Protein 1MKK (pdb70)

CATH classification: 2.10.90.10

Foldseek 3Di:
DDDPVNVVVVQFWWWDWDWAFPCVQVVVCPQKDKVPRTDTATDIDHDDDDPPKDKAAPDKDKDWDWMWIDHPPDDIDTDIDIDMHGHGIHIDD/DDDDPVNVVVVQAWWWDWDWAFVCVVVVVPPQKDKVVRTDTATDIDHDDDPPPKDKAAPDKDKDWDFIWIDGDPDDTDTDIDIDMHGHGIHIDD

Organism: Homo sapiens (NCBI:txid9606)

Structure (mmCIF, N/CA/C/O backbone):
data_1MKK
#
_entry.id   1MKK
#
_cell.length_a   28.220
_cell.length_b   75.470
_cell.length_c   55.120
_cell.angle_alpha   90.00
_cell.angle_beta   97.25
_cell.angle_gamma   90.00
#
_symmetry.space_group_name_H-M   'P 1 21 1'
#
loop_
_entity.id
_entity.type
_entity.pdbx_description
1 polymer 'Vascular Endothelial Growth Factor A'
2 water water
#
loop_
_atom_site.group_PDB
_atom_site.id
_atom_site.type_symbol
_atom_site.label_atom_id
_atom_site.label_alt_id
_atom_site.label_comp_id
_atom_site.label_asym_id
_atom_site.label_entity_id
_atom_site.label_seq_id
_atom_site.pdbx_PDB_ins_code
_atom_site.Cartn_x
_atom_site.Cartn_y
_atom_site.Cartn_z
_atom_site.occupancy
_atom_site.B_iso_or_equiv
_atom_site.auth_seq_id
_atom_site.auth_comp_id
_atom_site.auth_asym_id
_atom_site.auth_atom_id
_atom_site.pdbx_PDB_model_num
ATOM 1 N N . VAL A 1 2 ? 21.574 16.622 5.286 1.00 25.61 14 VAL A N 1
ATOM 2 C CA . VAL A 1 2 ? 20.443 16.173 4.414 1.00 22.58 14 VAL A CA 1
ATOM 3 C C . VAL A 1 2 ? 20.707 14.765 3.858 1.00 21.85 14 VAL A C 1
ATOM 4 O O . VAL A 1 2 ? 21.808 14.503 3.366 1.00 24.28 14 VAL A O 1
ATOM 8 N N . VAL A 1 3 ? 19.752 13.846 4.042 1.00 20.83 15 VAL A N 1
ATOM 9 C CA . VAL A 1 3 ? 19.813 12.510 3.452 1.00 19.18 15 VAL A CA 1
ATOM 10 C C . VAL A 1 3 ? 19.605 12.588 1.928 1.00 16.61 15 VAL A C 1
ATOM 11 O O . VAL A 1 3 ? 18.640 13.171 1.465 1.00 16.12 15 VAL A O 1
ATOM 15 N N . LYS A 1 4 ? 20.533 12.014 1.158 1.00 16.84 16 LYS A N 1
ATOM 16 C CA . LYS A 1 4 ? 20.456 12.067 -0.298 1.00 15.80 16 LYS A CA 1
ATOM 17 C C . LYS A 1 4 ? 19.312 11.239 -0.862 1.00 16.55 16 LYS A C 1
ATOM 18 O O . LYS A 1 4 ? 18.984 10.194 -0.337 1.00 16.95 16 LYS A O 1
ATOM 24 N N . PHE A 1 5 ? 18.755 11.691 -1.969 1.00 16.23 17 PHE A N 1
ATOM 25 C CA . PHE A 1 5 ? 17.589 11.038 -2.570 1.00 15.08 17 PHE A CA 1
ATOM 26 C C . PHE A 1 5 ? 17.764 9.549 -2.797 1.00 16.19 17 PHE A C 1
ATOM 27 O O . PHE A 1 5 ? 16.897 8.783 -2.440 1.00 16.89 17 PHE A O 1
ATOM 35 N N . MET A 1 6 ? 18.877 9.114 -3.377 1.00 18.98 18 MET A N 1
ATOM 36 C CA . MET A 1 6 ? 18.996 7.687 -3.625 1.00 19.42 18 MET A CA 1
ATOM 37 C C . MET A 1 6 ? 19.045 6.887 -2.324 1.00 18.69 18 MET A C 1
ATOM 38 O O . MET A 1 6 ? 18.585 5.746 -2.284 1.00 20.43 18 MET A O 1
ATOM 43 N N . ASP A 1 7 ? 19.622 7.473 -1.280 1.00 18.27 19 ASP A N 1
ATOM 44 C CA . ASP A 1 7 ? 19.694 6.855 0.038 1.00 18.04 19 ASP A CA 1
ATOM 45 C C . ASP A 1 7 ? 18.254 6.730 0.571 1.00 17.95 19 ASP A C 1
ATOM 46 O O . ASP A 1 7 ? 17.832 5.668 1.018 1.00 18.62 19 ASP A O 1
ATOM 51 N N . VAL A 1 8 ? 17.512 7.831 0.520 1.00 18.08 20 VAL A N 1
ATOM 52 C CA . VAL A 1 8 ? 16.122 7.867 0.946 1.00 18.27 20 VAL A CA 1
ATOM 53 C C . VAL A 1 8 ? 15.311 6.775 0.254 1.00 16.72 20 VAL A C 1
ATOM 54 O O . VAL A 1 8 ? 14.565 6.002 0.872 1.00 17.93 20 VAL A O 1
ATOM 58 N N . TYR A 1 9 ? 15.415 6.756 -1.061 1.00 17.72 21 TYR A N 1
ATOM 59 C CA . TYR A 1 9 ? 14.596 5.863 -1.846 1.00 18.10 21 TYR A CA 1
ATOM 60 C C . TYR A 1 9 ? 14.909 4.433 -1.482 1.00 17.72 21 TYR A C 1
ATOM 61 O O . TYR A 1 9 ? 14.001 3.623 -1.309 1.00 19.49 21 TYR A O 1
ATOM 70 N N . GLN A 1 10 ? 16.194 4.126 -1.339 1.00 18.84 22 GLN A N 1
ATOM 71 C CA . GLN A 1 10 ? 16.589 2.770 -0.990 1.00 19.37 22 GLN A CA 1
ATOM 72 C C . GLN A 1 10 ? 16.129 2.407 0.439 1.00 19.54 22 GLN A C 1
ATOM 73 O O . GLN A 1 10 ? 15.702 1.281 0.684 1.00 21.75 22 GLN A O 1
ATOM 84 N N . ARG A 1 11 ? 16.204 3.351 1.374 1.00 19.85 23 ARG A N 1
ATOM 85 C CA . ARG A 1 11 ? 15.795 3.095 2.757 1.00 19.26 23 ARG A CA 1
ATOM 86 C C . ARG A 1 11 ? 14.310 2.796 2.880 1.00 18.85 23 ARG A C 1
ATOM 87 O O . ARG A 1 11 ? 13.897 2.062 3.770 1.00 20.74 23 ARG A O 1
ATOM 95 N N . SER A 1 12 ? 13.504 3.366 1.999 1.00 18.73 24 SER A N 1
ATOM 96 C CA . SER A 1 12 ? 12.072 3.122 2.028 1.00 16.60 24 SER A CA 1
ATOM 97 C C . SER A 1 12 ? 11.634 1.816 1.346 1.00 17.30 24 SER A C 1
ATOM 98 O O . SER A 1 12 ? 10.496 1.397 1.512 1.00 18.50 24 SER A O 1
ATOM 101 N N . TYR A 1 13 ? 12.526 1.181 0.598 1.00 18.00 25 TYR A N 1
ATOM 102 C CA . TYR A 1 13 ? 12.214 -0.061 -0.071 1.00 16.54 25 TYR A CA 1
ATOM 103 C C . TYR A 1 13 ? 11.903 -1.159 0.951 1.00 16.39 25 TYR A C 1
ATOM 104 O O . TYR A 1 13 ? 12.558 -1.251 1.973 1.00 16.15 25 TYR A O 1
ATOM 113 N N . CYS A 1 14 ? 10.878 -1.947 0.657 1.00 17.08 26 CYS A N 1
ATOM 114 C CA . CYS A 1 14 ? 10.480 -3.116 1.441 1.00 16.56 26 CYS A CA 1
ATOM 115 C C . CYS A 1 14 ? 11.651 -3.743 2.190 1.00 14.91 26 CYS A C 1
ATOM 116 O O . CYS A 1 14 ? 12.562 -4.266 1.553 1.00 16.36 26 CYS A O 1
ATOM 121 N N . HIS A 1 15 ? 11.590 -3.782 3.514 1.00 14.07 27 HIS A N 1
ATOM 122 C CA . HIS A 1 15 ? 12.661 -4.367 4.307 1.00 14.13 27 HIS A CA 1
ATOM 123 C C . HIS A 1 15 ? 12.130 -4.708 5.690 1.00 13.67 27 HIS A C 1
ATOM 124 O O . HIS A 1 15 ? 11.074 -4.230 6.080 1.00 13.85 27 HIS A O 1
ATOM 131 N N . PRO A 1 16 ? 12.855 -5.522 6.452 1.00 14.26 28 PRO A N 1
ATOM 132 C CA . PRO A 1 16 ? 12.412 -5.822 7.817 1.00 13.73 28 PRO A CA 1
ATOM 133 C C . PRO A 1 16 ? 12.531 -4.622 8.741 1.00 14.62 28 PRO A C 1
ATOM 134 O O . PRO A 1 16 ? 13.593 -4.003 8.773 1.00 15.85 28 PRO A O 1
ATOM 138 N N . ILE A 1 17 ? 11.488 -4.360 9.514 1.00 14.04 29 ILE A N 1
ATOM 139 C CA . ILE A 1 17 ? 11.420 -3.224 10.413 1.00 14.57 29 ILE A CA 1
ATOM 140 C C . ILE A 1 17 ? 10.958 -3.739 11.773 1.00 15.28 29 ILE A C 1
ATOM 141 O O . ILE A 1 17 ? 10.074 -4.581 11.843 1.00 15.20 29 ILE A O 1
ATOM 146 N N . GLU A 1 18 ? 11.533 -3.193 12.841 1.00 14.55 30 GLU A N 1
ATOM 147 C CA . GLU A 1 18 ? 11.119 -3.511 14.191 1.00 15.55 30 GLU A CA 1
ATOM 148 C C . GLU A 1 18 ? 9.648 -3.137 14.304 1.00 15.69 30 GLU A C 1
ATOM 149 O O . GLU A 1 18 ? 9.271 -1.981 14.071 1.00 17.17 30 GLU A O 1
ATOM 155 N N . THR A 1 19 ? 8.838 -4.097 14.741 1.00 15.34 31 THR A N 1
ATOM 156 C CA . THR A 1 19 ? 7.408 -3.952 14.775 1.00 16.92 31 THR A CA 1
ATOM 157 C C . THR A 1 19 ? 6.883 -4.522 16.084 1.00 16.22 31 THR A C 1
ATOM 158 O O . THR A 1 19 ? 7.173 -5.663 16.425 1.00 17.65 31 THR A O 1
ATOM 162 N N . LEU A 1 20 ? 6.111 -3.728 16.817 1.00 16.05 32 LEU A N 1
ATOM 163 C CA . LEU A 1 20 ? 5.507 -4.253 18.037 1.00 16.45 32 LEU A CA 1
ATOM 164 C C . LEU A 1 20 ? 4.318 -5.111 17.660 1.00 17.61 32 LEU A C 1
ATOM 165 O O . LEU A 1 20 ? 3.400 -4.666 16.954 1.00 20.36 32 LEU A O 1
ATOM 170 N N . VAL A 1 21 ? 4.347 -6.351 18.132 1.00 17.09 33 VAL A N 1
ATOM 171 C CA . VAL A 1 21 ? 3.330 -7.327 17.817 1.00 18.48 33 VAL A CA 1
ATOM 172 C C . VAL A 1 21 ? 2.700 -7.809 19.126 1.00 17.82 33 VAL A C 1
ATOM 173 O O . VAL A 1 21 ? 3.410 -8.239 20.035 1.00 18.10 33 VAL A O 1
ATOM 177 N N . ASP A 1 22 ? 1.377 -7.702 19.228 1.00 19.08 34 ASP A N 1
ATOM 178 C CA . ASP A 1 22 ? 0.655 -8.195 20.399 1.00 18.85 34 ASP A CA 1
ATOM 179 C C . ASP A 1 22 ? 0.756 -9.716 20.470 1.00 18.49 34 ASP A C 1
ATOM 180 O O . ASP A 1 22 ? 0.530 -10.421 19.485 1.00 19.75 34 ASP A O 1
ATOM 185 N N . ILE A 1 23 ? 1.029 -10.232 21.656 1.00 16.13 35 ILE A N 1
ATOM 186 C CA . ILE A 1 23 ? 1.110 -11.668 21.812 1.00 15.93 35 ILE A CA 1
ATOM 187 C C . ILE A 1 23 ? -0.197 -12.321 21.414 1.00 17.29 35 ILE A C 1
ATOM 188 O O . ILE A 1 23 ? -0.201 -13.391 20.817 1.00 18.32 35 ILE A O 1
ATOM 193 N N . PHE A 1 24 ? -1.295 -11.638 21.690 1.00 19.46 36 PHE A N 1
ATOM 194 C CA . PHE A 1 24 ? -2.611 -12.130 21.299 1.00 23.03 36 PHE A CA 1
ATOM 195 C C . PHE A 1 24 ? -2.822 -12.208 19.799 1.00 24.21 36 PHE A C 1
ATOM 196 O O . PHE A 1 24 ? -3.677 -12.971 19.346 1.00 27.45 36 PHE A O 1
ATOM 204 N N . GLN A 1 25 ? -2.094 -11.409 19.028 1.00 25.04 37 GLN A N 1
ATOM 205 C CA . GLN A 1 25 ? -2.192 -11.472 17.560 1.00 28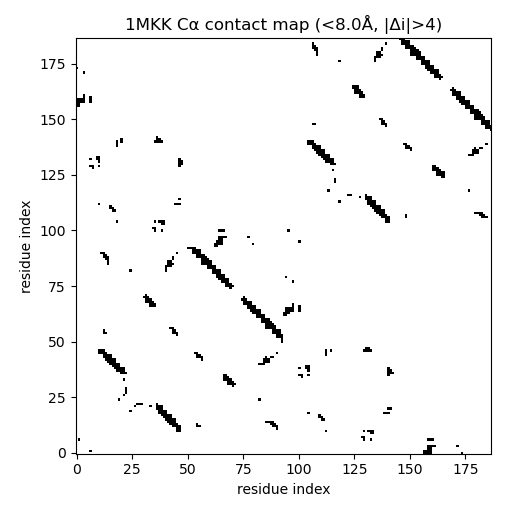.34 37 GLN A CA 1
ATOM 206 C C . GLN A 1 25 ? -1.463 -12.700 17.052 1.00 28.06 37 GLN A C 1
ATOM 207 O O . GLN A 1 25 ? -1.885 -13.351 16.106 1.00 28.44 37 GLN A O 1
ATOM 213 N N . GLU A 1 26 ? -0.343 -13.005 17.682 1.00 25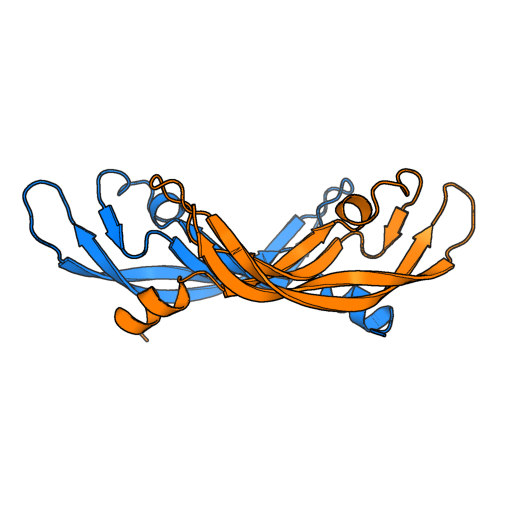.30 38 GLU A N 1
ATOM 214 C CA . GLU A 1 26 ? 0.457 -14.144 17.267 1.00 24.28 38 GLU A CA 1
ATOM 215 C C . GLU A 1 26 ? -0.099 -15.456 17.752 1.00 21.16 38 GLU A C 1
ATOM 216 O O . GLU A 1 26 ? 0.007 -16.461 17.059 1.00 24.18 38 GLU A O 1
ATOM 222 N N . TYR A 1 27 ? -0.681 -15.430 18.937 1.00 20.62 39 TYR A N 1
ATOM 223 C CA . TYR A 1 27 ? -1.269 -16.597 19.547 1.00 19.94 39 TYR A CA 1
ATOM 224 C C . TYR A 1 27 ? -2.697 -16.290 19.956 1.00 20.02 39 TYR A C 1
ATOM 225 O O . TYR A 1 27 ? -2.995 -16.183 21.140 1.00 20.62 39 TYR A O 1
ATOM 234 N N . PRO A 1 28 ? -3.599 -16.126 18.995 1.00 21.96 40 PRO A N 1
ATOM 235 C CA . PRO A 1 28 ? -4.979 -15.762 19.340 1.00 23.74 40 PRO A CA 1
ATOM 236 C C . PRO A 1 28 ? -5.706 -16.815 20.154 1.00 23.36 40 PRO A C 1
ATOM 237 O O . PRO A 1 28 ? -6.709 -16.507 20.798 1.00 26.08 40 PRO A O 1
ATOM 241 N N . ASP A 1 29 ? -5.215 -18.044 20.162 1.00 25.47 41 ASP A N 1
ATOM 242 C CA . ASP A 1 29 ? -5.849 -19.072 20.968 1.00 28.25 41 ASP A CA 1
ATOM 243 C C . ASP A 1 29 ? -5.536 -18.916 22.457 1.00 27.43 41 ASP A C 1
ATOM 244 O O . ASP A 1 29 ? -6.024 -19.689 23.281 1.00 30.15 41 ASP A O 1
ATOM 249 N N . GLU A 1 30 ? -4.746 -17.908 22.812 1.00 24.58 42 GLU A N 1
ATOM 250 C CA . GLU A 1 30 ? -4.432 -17.679 24.219 1.00 22.61 42 GLU A CA 1
ATOM 251 C C . GLU A 1 30 ? -4.922 -16.325 24.729 1.00 19.34 42 GLU A C 1
ATOM 252 O O . GLU A 1 30 ? -4.437 -15.827 25.745 1.00 18.36 42 GLU A O 1
ATOM 258 N N . ILE A 1 31 ? -5.919 -15.755 24.051 1.00 18.49 43 ILE A N 1
ATOM 259 C CA . ILE A 1 31 ? -6.479 -14.461 24.430 1.00 18.51 43 ILE A CA 1
ATOM 260 C C . ILE A 1 31 ? -7.133 -14.497 25.806 1.00 18.98 43 ILE A C 1
ATOM 261 O O . ILE A 1 31 ? -7.353 -13.454 26.414 1.00 21.80 43 ILE A O 1
ATOM 266 N N . GLU A 1 32 ? -7.427 -15.690 26.304 1.00 19.34 44 GLU A N 1
ATOM 267 C CA . GLU A 1 32 ? -8.005 -15.818 27.646 1.00 23.11 44 GLU A CA 1
ATOM 268 C C . GLU A 1 32 ? -6.991 -15.500 28.748 1.00 21.92 44 GLU A C 1
ATOM 269 O O . GLU A 1 32 ? -7.368 -15.282 29.896 1.00 25.45 44 GLU A O 1
ATOM 275 N N . TYR A 1 33 ? -5.706 -15.507 28.404 1.00 19.24 45 TYR A N 1
ATOM 276 C CA . TYR A 1 33 ? -4.653 -15.395 29.404 1.00 19.48 45 TYR A CA 1
ATOM 277 C C . TYR A 1 33 ? -4.047 -14.004 29.462 1.00 19.21 45 TYR A C 1
ATOM 278 O O . TYR A 1 33 ? -4.286 -13.186 28.586 1.00 20.59 45 TYR A O 1
ATOM 287 N N . ILE A 1 34 ? -3.279 -13.737 30.511 1.00 17.63 46 ILE A N 1
ATOM 288 C CA . ILE A 1 34 ? -2.598 -12.463 30.632 1.00 18.02 46 ILE A CA 1
ATOM 289 C C . ILE A 1 34 ? -1.106 -12.667 30.372 1.00 16.45 46 ILE A C 1
ATOM 290 O O . ILE A 1 34 ? -0.504 -13.556 30.955 1.00 18.33 46 ILE A O 1
ATOM 295 N N . PHE A 1 35 ? -0.538 -11.859 29.486 1.00 15.80 47 PHE A N 1
ATOM 296 C CA . PHE A 1 35 ? 0.888 -11.897 29.199 1.00 15.49 47 PHE A CA 1
ATOM 297 C C . PHE A 1 35 ? 1.583 -10.617 29.600 1.00 15.10 47 PHE A C 1
ATOM 298 O O . PHE A 1 35 ? 1.047 -9.525 29.421 1.00 17.30 47 PHE A O 1
ATOM 306 N N . LYS A 1 36 ? 2.806 -10.760 30.099 1.00 15.26 48 LYS A N 1
ATOM 307 C CA . LYS A 1 36 ? 3.666 -9.606 30.362 1.00 15.13 48 LYS A CA 1
ATOM 308 C C . LYS A 1 36 ? 5.037 -9.878 29.769 1.00 14.53 48 LYS A C 1
ATOM 309 O O . LYS A 1 36 ? 5.592 -10.946 29.995 1.00 15.06 48 LYS A O 1
ATOM 315 N N . PRO A 1 37 ? 5.539 -8.990 28.917 1.00 14.75 49 PRO A N 1
ATOM 316 C CA . PRO A 1 37 ? 4.806 -7.847 28.371 1.00 14.78 49 PRO A CA 1
ATOM 317 C C . PRO A 1 37 ? 3.710 -8.359 27.438 1.00 13.92 49 PRO A C 1
ATOM 318 O O . PRO A 1 37 ? 3.692 -9.534 27.094 1.00 14.84 49 PRO A O 1
ATOM 322 N N . SER A 1 38 ? 2.809 -7.489 27.023 1.00 14.48 50 SER A N 1
ATOM 323 C CA . SER A 1 38 ? 1.678 -7.904 26.207 1.00 15.16 50 SER A CA 1
ATOM 324 C C . SER A 1 38 ? 1.982 -7.858 24.705 1.00 14.63 50 SER A C 1
ATOM 325 O O . SER A 1 38 ? 1.237 -8.392 23.895 1.00 16.02 50 SER A O 1
ATOM 328 N N . CYS A 1 39 ? 3.110 -7.248 24.358 1.00 14.65 51 CYS A N 1
ATOM 329 C CA . CYS A 1 39 ? 3.582 -7.189 22.979 1.00 15.53 51 CYS A CA 1
ATOM 330 C C . CYS A 1 39 ? 5.086 -7.353 22.974 1.00 15.14 51 CYS A C 1
ATOM 331 O O . CYS A 1 39 ? 5.726 -7.122 24.006 1.00 15.08 51 CYS A O 1
ATOM 334 N N . VAL A 1 40 ? 5.637 -7.756 21.821 1.00 15.38 52 VAL A N 1
ATOM 335 C CA . VAL A 1 40 ? 7.068 -7.945 21.687 1.00 16.01 52 VAL A CA 1
ATOM 336 C C . VAL A 1 40 ? 7.529 -7.342 20.367 1.00 14.66 52 VAL A C 1
ATOM 337 O O . VAL A 1 40 ? 6.765 -7.301 19.411 1.00 16.01 52 VAL A O 1
ATOM 341 N N . PRO A 1 41 ? 8.750 -6.855 20.312 1.00 16.91 53 PRO A N 1
ATOM 342 C CA . PRO A 1 41 ? 9.292 -6.315 19.060 1.00 15.66 53 PRO A CA 1
ATOM 343 C C . PRO A 1 41 ? 9.823 -7.431 18.176 1.00 15.87 53 PRO A C 1
ATOM 344 O O . PRO A 1 41 ? 10.648 -8.235 18.608 1.00 17.97 53 PRO A O 1
ATOM 348 N N . LEU A 1 42 ? 9.342 -7.475 16.945 1.00 15.23 54 LEU A N 1
ATOM 349 C CA . LEU A 1 42 ? 9.744 -8.482 15.984 1.00 15.40 54 LEU A CA 1
ATOM 350 C C . LEU A 1 42 ? 10.089 -7.816 14.674 1.00 15.11 54 LEU A C 1
ATOM 351 O O . LEU A 1 42 ? 9.473 -6.817 14.285 1.00 16.62 54 LEU A O 1
ATOM 356 N N . MET A 1 43 ? 11.053 -8.378 13.964 1.00 15.56 55 MET A N 1
ATOM 357 C CA . MET A 1 43 ? 11.388 -7.843 12.661 1.00 15.42 55 MET A CA 1
ATOM 358 C C . MET A 1 43 ? 10.356 -8.337 11.644 1.00 14.42 55 MET A C 1
ATOM 359 O O . MET A 1 43 ? 10.173 -9.538 11.485 1.00 15.18 55 MET A O 1
ATOM 364 N N . ARG A 1 44 ? 9.685 -7.399 10.986 1.00 14.79 56 ARG A N 1
ATOM 365 C CA . ARG A 1 44 ? 8.629 -7.696 10.032 1.00 14.74 56 ARG A CA 1
ATOM 366 C C . ARG A 1 44 ? 8.722 -6.820 8.809 1.00 14.49 56 ARG A C 1
ATOM 367 O O . ARG A 1 44 ? 8.990 -5.629 8.901 1.00 14.77 56 ARG A O 1
ATOM 375 N N . CYS A 1 45 ? 8.485 -7.419 7.649 1.00 14.40 57 CYS A N 1
ATOM 376 C CA . CYS A 1 45 ? 8.595 -6.681 6.391 1.00 15.73 57 CYS A CA 1
ATOM 377 C C . CYS A 1 45 ? 7.620 -5.536 6.346 1.00 15.99 57 CYS A C 1
ATOM 378 O O . CYS A 1 45 ? 6.446 -5.706 6.663 1.00 19.09 57 CYS A O 1
ATOM 381 N N . GLY A 1 46 ? 8.111 -4.379 5.918 1.00 15.18 58 GLY A N 1
ATOM 382 C CA . GLY A 1 46 ? 7.275 -3.209 5.730 1.00 15.53 58 GLY A CA 1
ATOM 383 C C . GLY A 1 46 ? 7.710 -2.407 4.529 1.00 14.05 58 GLY A C 1
ATOM 384 O O . GLY A 1 46 ? 8.904 -2.269 4.284 1.00 14.15 58 GLY A O 1
ATOM 385 N N . GLY A 1 47 ? 6.722 -1.864 3.836 1.00 15.60 59 GLY A N 1
ATOM 386 C CA . GLY A 1 47 ? 6.948 -0.988 2.710 1.00 17.27 59 GLY A CA 1
ATOM 387 C C . GLY A 1 47 ? 5.869 0.067 2.672 1.00 16.12 59 GLY A C 1
ATOM 388 O O . GLY A 1 47 ? 4.897 0.023 3.410 1.00 16.68 59 GLY A O 1
ATOM 389 N N . CYS A 1 48 ? 6.027 1.017 1.765 1.00 16.39 60 CYS A N 1
ATOM 390 C CA . CYS A 1 48 ? 5.092 2.131 1.675 1.00 17.01 60 CYS A CA 1
ATOM 391 C C . CYS A 1 48 ? 3.717 1.696 1.153 1.00 18.69 60 CYS A C 1
ATOM 392 O O . CYS A 1 48 ? 3.622 0.910 0.217 1.00 20.22 60 CYS A O 1
ATOM 395 N N . ALA A 1 49 ? 2.654 2.213 1.762 1.00 19.92 61 ALA A N 1
ATOM 396 C CA . ALA A 1 49 ? 1.296 1.941 1.307 1.00 23.24 61 ALA A CA 1
ATOM 397 C C . ALA A 1 49 ? 1.158 2.549 -0.075 1.00 26.19 61 ALA A C 1
ATOM 398 O O . ALA A 1 49 ? 1.743 3.592 -0.360 1.00 27.56 61 ALA A O 1
ATOM 400 N N . ASN A 1 50 ? 0.397 1.899 -0.942 1.00 26.15 62 ASN A N 1
ATOM 401 C CA . ASN A 1 50 ? 0.296 2.332 -2.316 1.00 29.25 62 ASN A CA 1
ATOM 402 C C . ASN A 1 50 ? -0.988 1.829 -2.948 1.00 30.96 62 ASN A C 1
ATOM 403 O O . ASN A 1 50 ? -1.668 0.973 -2.388 1.00 32.51 62 ASN A O 1
ATOM 408 N N . ASP A 1 51 ? -1.309 2.355 -4.123 1.00 36.24 63 ASP A N 1
ATOM 409 C CA . ASP A 1 51 ? -2.486 1.912 -4.871 1.00 39.26 63 ASP A CA 1
ATOM 410 C C . ASP A 1 51 ? -2.088 1.224 -6.181 1.00 41.23 63 ASP A C 1
ATOM 411 O O . ASP A 1 51 ? -2.9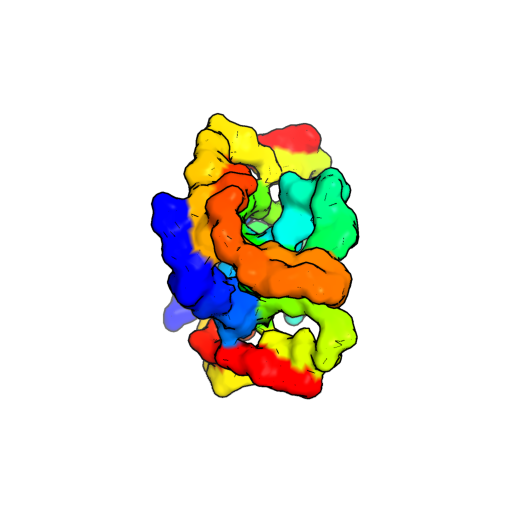16 1.083 -7.086 1.00 43.40 63 ASP A O 1
ATOM 416 N N . GLU A 1 52 ? -0.827 0.796 -6.274 1.00 43.23 64 GLU A N 1
ATOM 417 C CA . GLU A 1 52 ? -0.306 0.103 -7.459 1.00 43.52 64 GLU A CA 1
ATOM 418 C C . GLU A 1 52 ? -0.376 -1.421 -7.317 1.00 41.64 64 GLU A C 1
ATOM 419 O O . GLU A 1 52 ? 0.108 -2.153 -8.177 1.00 40.58 64 GLU A O 1
ATOM 425 N N . GLY A 1 53 ? -0.963 -1.895 -6.226 1.00 40.12 65 GLY A N 1
ATOM 426 C CA . GLY A 1 53 ? -1.057 -3.320 -5.967 1.00 39.17 65 GLY A CA 1
ATOM 427 C C . GLY A 1 53 ? 0.252 -3.962 -5.526 1.00 37.94 65 GLY A C 1
ATOM 428 O O . GLY A 1 53 ? 0.374 -5.190 -5.556 1.00 39.02 65 GLY A O 1
ATOM 429 N N . LEU A 1 54 ? 1.234 -3.158 -5.119 1.00 34.79 66 LEU A N 1
ATOM 430 C CA . LEU A 1 54 ? 2.511 -3.709 -4.664 1.00 32.87 66 LEU A CA 1
ATOM 431 C C . LEU A 1 54 ? 2.448 -4.120 -3.202 1.00 29.93 66 LEU A C 1
ATOM 432 O O . LEU A 1 54 ? 2.081 -3.326 -2.346 1.00 28.80 66 LEU A O 1
ATOM 437 N N . GLU A 1 55 ? 2.828 -5.359 -2.912 1.00 28.79 67 GLU A N 1
ATOM 438 C CA . GLU A 1 55 ? 2.905 -5.796 -1.522 1.00 28.25 67 GLU A CA 1
ATOM 439 C C . GLU A 1 55 ? 4.368 -5.974 -1.133 1.00 24.73 67 GLU A C 1
ATOM 440 O O . GLU A 1 55 ? 5.267 -5.907 -1.969 1.00 28.93 67 GLU A O 1
ATOM 446 N N . CYS A 1 56 ? 4.596 -6.112 0.158 1.00 20.88 68 CYS A N 1
ATOM 447 C CA . CYS A 1 56 ? 5.925 -6.299 0.713 1.00 19.95 68 CYS A CA 1
ATOM 448 C C . CYS A 1 56 ? 5.850 -7.602 1.444 1.00 19.86 68 CYS A C 1
ATOM 449 O O . CYS A 1 56 ? 5.076 -7.699 2.399 1.00 22.86 68 CYS A O 1
ATOM 454 N N . VAL A 1 57 ? 6.616 -8.600 1.003 1.00 17.60 69 VAL A N 1
ATOM 455 C CA . VAL A 1 57 ? 6.479 -9.939 1.562 1.00 18.82 69 VAL A CA 1
ATOM 456 C C . VAL A 1 57 ? 7.819 -10.530 1.936 1.00 15.71 69 VAL A C 1
ATOM 457 O O . VAL A 1 57 ? 8.861 -10.185 1.361 1.00 17.59 69 VAL A O 1
ATOM 461 N N . PRO A 1 58 ? 7.821 -11.424 2.915 1.00 15.61 70 PRO A N 1
ATOM 462 C CA . PRO A 1 58 ? 9.081 -12.033 3.341 1.00 15.65 70 PRO A CA 1
ATOM 463 C C . PRO A 1 58 ? 9.591 -13.078 2.358 1.00 16.10 70 PRO A C 1
ATOM 464 O O . PRO A 1 58 ? 8.794 -13.820 1.777 1.00 19.32 70 PRO A O 1
ATOM 468 N N . THR A 1 59 ? 10.912 -13.130 2.221 1.00 16.96 71 THR A N 1
ATOM 469 C CA . THR A 1 59 ? 11.569 -14.165 1.412 1.00 17.14 71 THR A CA 1
ATOM 470 C C . THR A 1 59 ? 12.536 -14.998 2.224 1.00 17.25 71 THR A C 1
ATOM 471 O O . THR A 1 59 ? 13.076 -15.968 1.732 1.00 19.62 71 THR A O 1
ATOM 475 N N . GLU A 1 60 ? 12.755 -14.597 3.468 1.00 15.97 72 GLU A N 1
ATOM 476 C CA . GLU A 1 60 ? 13.554 -15.391 4.392 1.00 15.43 72 GLU A CA 1
ATOM 477 C C . GLU A 1 60 ? 13.012 -15.118 5.787 1.00 14.86 72 GLU A C 1
ATOM 478 O O . GLU A 1 60 ? 12.714 -13.978 6.116 1.00 15.36 72 GLU A O 1
ATOM 484 N N . GLU A 1 61 ? 12.889 -16.167 6.588 1.00 14.46 73 GLU A N 1
ATOM 485 C CA . GLU A 1 61 ? 12.280 -16.094 7.905 1.00 14.63 73 GLU A CA 1
ATOM 486 C C . GLU A 1 61 ? 13.048 -16.961 8.888 1.00 14.35 73 GLU A C 1
ATOM 487 O O . GLU A 1 61 ? 13.799 -17.868 8.506 1.00 16.83 73 GLU A O 1
ATOM 493 N N . SER A 1 62 ? 12.826 -16.677 10.165 1.00 14.62 74 SER A N 1
ATOM 494 C CA . SER A 1 62 ? 13.452 -17.407 11.259 1.00 15.16 74 SER A CA 1
ATOM 495 C C . SER A 1 62 ? 12.561 -17.298 12.475 1.00 15.22 74 SER A C 1
ATOM 496 O O . SER A 1 62 ? 11.627 -16.523 12.482 1.00 16.01 74 SER A O 1
ATOM 499 N N . ASN A 1 63 ? 12.844 -18.090 13.486 1.00 16.99 75 ASN A N 1
ATOM 500 C CA . ASN A 1 63 ? 12.104 -17.983 14.716 1.00 16.90 75 ASN A CA 1
ATOM 501 C C . ASN A 1 63 ? 12.975 -17.353 15.803 1.00 15.86 75 ASN A C 1
ATOM 502 O O . ASN A 1 63 ? 14.182 -17.506 15.807 1.00 20.19 75 ASN A O 1
ATOM 507 N N . ILE A 1 64 ? 12.352 -16.595 16.690 1.00 15.50 76 ILE A N 1
ATOM 508 C CA . ILE A 1 64 ? 13.022 -16.097 17.893 1.00 15.44 76 ILE A CA 1
ATOM 509 C C . ILE A 1 64 ? 12.217 -16.565 19.094 1.00 14.93 76 ILE A C 1
ATOM 510 O O . ILE A 1 64 ? 11.000 -16.487 19.082 1.00 15.47 76 ILE A O 1
ATOM 515 N N . THR A 1 65 ? 12.902 -17.043 20.124 1.00 15.86 77 THR A N 1
ATOM 516 C CA . THR A 1 65 ? 12.226 -17.490 21.327 1.00 15.30 77 THR A CA 1
ATOM 517 C C . THR A 1 65 ? 12.475 -16.466 22.432 1.00 15.63 77 THR A C 1
ATOM 518 O O . THR A 1 65 ? 13.606 -15.968 22.596 1.00 16.36 77 THR A O 1
ATOM 522 N N . MET A 1 66 ? 11.409 -16.128 23.147 1.00 15.65 78 MET A N 1
ATOM 523 C CA . MET A 1 66 ? 11.485 -15.157 24.213 1.00 15.25 78 MET A CA 1
ATOM 524 C C . MET A 1 66 ? 10.832 -15.708 25.457 1.00 15.19 78 MET A C 1
ATOM 525 O O . MET A 1 66 ? 9.836 -16.393 25.363 1.00 16.64 78 MET A O 1
ATOM 530 N N . GLN A 1 67 ? 11.390 -15.379 26.618 1.00 15.41 79 GLN A N 1
ATOM 531 C CA . GLN A 1 67 ? 10.732 -15.705 27.879 1.00 14.59 79 GLN A CA 1
ATOM 532 C C . GLN A 1 67 ? 9.644 -14.669 28.142 1.00 14.45 79 GLN A C 1
ATOM 533 O O . GLN A 1 67 ? 9.925 -13.481 28.194 1.00 14.95 79 GLN A O 1
ATOM 539 N N . ILE A 1 68 ? 8.418 -15.151 28.298 1.00 14.18 80 ILE A N 1
ATOM 540 C CA . ILE A 1 68 ? 7.255 -14.320 28.496 1.00 13.76 80 ILE A CA 1
ATOM 541 C C . ILE A 1 68 ? 6.565 -14.779 29.775 1.00 13.67 80 ILE A C 1
ATOM 542 O O . ILE A 1 68 ? 6.481 -15.978 30.052 1.00 15.49 80 ILE A O 1
ATOM 547 N N . MET A 1 69 ? 6.057 -13.832 30.544 1.00 13.50 81 MET A N 1
ATOM 548 C CA . MET A 1 69 ? 5.269 -14.179 31.715 1.00 13.53 81 MET A CA 1
ATOM 549 C C . MET A 1 69 ? 3.824 -14.400 31.278 1.00 13.65 81 MET A C 1
ATOM 550 O O . MET A 1 69 ? 3.267 -13.601 30.519 1.00 15.00 81 MET A O 1
ATOM 555 N N . ARG A 1 70 ? 3.215 -15.490 31.746 1.00 14.02 82 ARG A N 1
ATOM 556 C CA . ARG A 1 70 ? 1.826 -15.804 31.447 1.00 15.15 82 ARG A CA 1
ATOM 557 C C . ARG A 1 70 ? 1.126 -16.152 32.735 1.00 15.91 82 ARG A C 1
ATOM 558 O O . ARG A 1 70 ? 1.678 -16.859 33.580 1.00 16.77 82 ARG A O 1
ATOM 566 N N . ILE A 1 71 ? -0.102 -15.667 32.882 1.00 16.37 83 ILE A N 1
ATOM 567 C CA . ILE A 1 71 ? -0.926 -16.051 34.008 1.00 16.97 83 ILE A CA 1
ATOM 568 C C . ILE A 1 71 ? -2.280 -16.482 33.479 1.00 18.39 83 ILE A C 1
ATOM 569 O O . ILE A 1 71 ? -2.919 -15.753 32.717 1.00 19.40 83 ILE A O 1
ATOM 574 N N . LYS A 1 72 ? -2.657 -17.710 33.839 1.00 20.24 84 LYS A N 1
ATOM 575 C CA . LYS A 1 72 ? -3.965 -18.274 33.528 1.00 21.62 84 LYS A CA 1
ATOM 576 C C . LYS A 1 72 ? -4.854 -18.114 34.748 1.00 23.00 84 LYS A C 1
ATOM 577 O O . LYS A 1 72 ? -4.363 -18.038 35.867 1.00 22.21 84 LYS A O 1
ATOM 583 N N . PRO A 1 73 ? -6.168 -18.080 34.553 1.00 23.41 85 PRO A N 1
ATOM 584 C CA . PRO A 1 73 ? -7.073 -18.008 35.698 1.00 25.06 85 PRO A CA 1
ATOM 585 C C . PRO A 1 73 ? -6.817 -19.150 36.689 1.00 24.66 85 PRO A C 1
ATOM 586 O O . PRO A 1 73 ? -6.538 -20.277 36.287 1.00 25.82 85 PRO A O 1
ATOM 590 N N . HIS A 1 74 ? -6.885 -18.829 37.974 1.00 26.32 86 HIS A N 1
ATOM 591 C CA . HIS A 1 74 ? -6.721 -19.804 39.052 1.00 27.08 86 HIS A CA 1
ATOM 592 C C . HIS A 1 74 ? -5.289 -20.317 39.208 1.00 28.55 86 HIS A C 1
ATOM 593 O O . HIS A 1 74 ? -5.050 -21.303 39.913 1.00 31.23 86 HIS A O 1
ATOM 600 N N . GLN A 1 75 ? -4.334 -19.653 38.565 1.00 25.92 87 GLN A N 1
ATOM 601 C CA . GLN A 1 75 ? -2.937 -20.062 38.667 1.00 26.15 87 GLN A CA 1
ATOM 602 C C . GLN A 1 75 ? -2.061 -18.882 39.016 1.00 24.71 87 GLN A C 1
ATOM 603 O O . GLN A 1 75 ? -2.481 -17.725 38.927 1.00 25.42 87 GLN A O 1
ATOM 609 N N . GLY A 1 76 ? -0.827 -19.171 39.410 1.00 24.85 88 GLY A N 1
ATOM 610 C CA . GLY A 1 76 ? 0.136 -18.123 39.646 1.00 23.93 88 GLY A CA 1
ATOM 611 C C . GLY A 1 76 ? 0.864 -17.790 38.348 1.00 22.24 88 GLY A C 1
ATOM 612 O O . GLY A 1 76 ? 0.603 -18.369 37.300 1.00 22.84 88 GLY A O 1
ATOM 613 N N . GLN A 1 77 ? 1.780 -16.842 38.432 1.00 22.34 89 GLN A N 1
ATOM 614 C CA . GLN A 1 77 ? 2.560 -16.410 37.286 1.00 20.46 89 GLN A CA 1
ATOM 615 C C . GLN A 1 77 ? 3.527 -17.503 36.867 1.00 18.05 89 GLN A C 1
ATOM 616 O O . GLN A 1 77 ? 4.235 -18.079 37.693 1.00 20.79 89 GLN A O 1
ATOM 622 N N . HIS A 1 78 ? 3.584 -17.769 35.573 1.00 16.48 90 HIS A N 1
ATOM 623 C CA . HIS A 1 78 ? 4.589 -18.659 35.018 1.00 15.29 90 HIS A CA 1
ATOM 624 C C . HIS A 1 78 ? 5.429 -17.831 34.060 1.00 14.44 90 HIS A C 1
ATOM 625 O O . HIS A 1 78 ? 4.970 -16.825 33.539 1.00 17.42 90 HIS A O 1
ATOM 632 N N . ILE A 1 79 ? 6.678 -18.230 33.880 1.00 14.55 91 ILE A N 1
ATOM 633 C CA . ILE A 1 79 ? 7.506 -17.646 32.856 1.00 14.65 91 ILE A CA 1
ATOM 634 C C . ILE A 1 79 ? 7.894 -18.776 31.930 1.00 14.74 91 ILE A C 1
ATOM 635 O O . ILE A 1 79 ? 8.354 -19.816 32.359 1.00 16.30 91 ILE A O 1
ATOM 640 N N . GLY A 1 80 ? 7.722 -18.577 30.638 1.00 16.03 92 GLY A N 1
ATOM 641 C CA . GLY A 1 80 ? 8.061 -19.638 29.727 1.00 17.99 92 GLY A CA 1
ATOM 642 C C . GLY A 1 80 ? 8.436 -19.144 28.351 1.00 16.48 92 GLY A C 1
ATOM 643 O O . GLY A 1 80 ? 8.195 -18.010 27.968 1.00 18.75 92 GLY A O 1
ATOM 644 N N . GLU A 1 81 ? 9.024 -20.040 27.587 1.00 16.31 93 GLU A N 1
ATOM 645 C CA . GLU A 1 81 ? 9.441 -19.727 26.239 1.00 16.78 93 GLU A CA 1
ATOM 646 C C . GLU A 1 81 ? 8.266 -19.656 25.285 1.00 16.49 93 GLU A C 1
ATOM 647 O O . GLU A 1 81 ? 7.397 -20.535 25.284 1.00 18.14 93 GLU A O 1
ATOM 653 N N . MET A 1 82 ? 8.263 -18.625 24.445 1.00 14.65 94 MET A N 1
ATOM 654 C CA . MET A 1 82 ? 7.295 -18.502 23.359 1.00 15.09 94 MET A CA 1
ATOM 655 C C . MET A 1 82 ? 8.068 -18.138 22.107 1.00 14.15 94 MET A C 1
ATOM 656 O O . MET A 1 82 ? 8.988 -17.321 22.148 1.00 14.96 94 MET A O 1
ATOM 663 N N . SER A 1 83 ? 7.724 -18.803 21.015 1.00 13.95 95 SER A N 1
ATOM 664 C CA . SER A 1 83 ? 8.410 -18.598 19.759 1.00 14.96 95 SER A CA 1
ATOM 665 C C . SER A 1 83 ? 7.634 -17.667 18.843 1.00 13.60 95 SER A C 1
ATOM 666 O O . SER A 1 83 ? 6.411 -17.713 18.786 1.00 15.82 95 SER A O 1
ATOM 671 N N . PHE A 1 84 ? 8.359 -16.811 18.142 1.00 14.03 96 PHE A N 1
ATOM 672 C CA . PHE A 1 84 ? 7.739 -15.842 17.264 1.00 15.23 96 PHE A CA 1
ATOM 673 C C . PHE A 1 84 ? 8.463 -15.857 15.938 1.00 14.90 96 PHE A C 1
ATOM 674 O O . PHE A 1 84 ? 9.675 -16.042 15.879 1.00 16.16 96 PHE A O 1
ATOM 682 N N . LEU A 1 85 ? 7.718 -15.605 14.886 1.00 15.77 97 LEU A N 1
ATOM 683 C CA . LEU A 1 85 ? 8.291 -15.536 13.561 1.00 15.84 97 LEU A CA 1
ATOM 684 C C . LEU A 1 85 ? 8.906 -14.170 13.266 1.00 15.62 97 LEU A C 1
ATOM 685 O O . LEU A 1 85 ? 8.302 -13.137 13.530 1.00 16.99 97 LEU A O 1
ATOM 690 N N . GLN A 1 86 ? 10.112 -14.175 12.707 1.00 13.92 98 GLN A N 1
ATOM 691 C CA . GLN A 1 86 ? 10.761 -12.956 12.249 1.00 15.77 98 GLN A CA 1
ATOM 692 C C . GLN A 1 86 ? 11.027 -13.030 10.759 1.00 13.92 98 GLN A C 1
ATOM 693 O O . GLN A 1 86 ? 11.196 -14.110 10.184 1.00 15.76 98 GLN A O 1
ATOM 699 N N . HIS A 1 87 ? 11.071 -11.858 10.142 1.00 14.61 99 HIS A N 1
ATOM 700 C CA . HIS A 1 87 ? 11.377 -11.737 8.731 1.00 13.90 99 HIS A CA 1
ATOM 701 C C . HIS A 1 87 ? 12.801 -11.218 8.596 1.00 14.45 99 HIS A C 1
ATOM 702 O O . HIS A 1 87 ? 13.136 -10.204 9.167 1.00 15.75 99 HIS A O 1
ATOM 709 N N . ASN A 1 88 ? 13.621 -11.929 7.828 1.00 15.26 100 ASN A N 1
ATOM 710 C CA . ASN A 1 88 ? 15.026 -11.588 7.644 1.00 15.92 100 ASN A CA 1
ATOM 711 C C . ASN A 1 88 ? 15.333 -10.923 6.314 1.00 15.75 100 ASN A C 1
ATOM 712 O O . ASN A 1 88 ? 16.306 -10.180 6.211 1.00 19.15 100 ASN A O 1
ATOM 717 N N . LYS A 1 89 ? 14.508 -11.195 5.312 1.00 15.98 101 LYS A N 1
ATOM 718 C CA . LYS A 1 89 ? 14.649 -10.597 3.977 1.00 16.95 101 LYS A CA 1
ATOM 719 C C . LYS A 1 89 ? 13.260 -10.434 3.403 1.00 16.43 101 LYS A C 1
ATOM 720 O O . LYS A 1 89 ? 12.362 -11.219 3.729 1.00 16.43 101 LYS A O 1
ATOM 726 N N . CYS A 1 90 ? 13.083 -9.401 2.578 1.00 16.51 102 CYS A N 1
ATOM 727 C CA . CYS A 1 90 ? 11.789 -9.056 2.034 1.00 17.93 102 CYS A CA 1
ATOM 728 C C . CYS A 1 90 ? 11.944 -8.669 0.580 1.00 17.37 102 CYS A C 1
ATOM 729 O O . CYS A 1 90 ? 13.021 -8.271 0.151 1.00 21.21 102 CYS A O 1
ATOM 732 N N . GLU A 1 91 ? 10.847 -8.740 -0.160 1.00 17.31 103 GLU A N 1
ATOM 733 C CA . GLU A 1 91 ? 10.839 -8.192 -1.504 1.00 19.26 103 GLU A CA 1
ATOM 734 C C . GLU A 1 91 ? 9.466 -7.613 -1.847 1.00 18.45 103 GLU A C 1
ATOM 735 O O . GLU A 1 91 ? 8.431 -8.063 -1.341 1.00 19.24 103 GLU A O 1
ATOM 741 N N . ALA A 1 92 ? 9.465 -6.578 -2.683 1.00 19.87 104 ALA A N 1
ATOM 742 C CA . ALA A 1 92 ? 8.221 -6.008 -3.159 1.00 21.56 104 ALA A CA 1
ATOM 743 C C . ALA A 1 92 ? 7.707 -6.869 -4.319 1.00 22.60 104 ALA A C 1
ATOM 744 O O . ALA A 1 92 ? 8.481 -7.227 -5.183 1.00 29.55 104 ALA A O 1
ATOM 746 N N . ARG A 1 93 ? 6.417 -7.181 -4.321 1.00 24.55 105 ARG A N 1
ATOM 747 C CA . ARG A 1 93 ? 5.780 -7.973 -5.385 1.00 28.29 105 ARG A CA 1
ATOM 748 C C . ARG A 1 93 ? 4.382 -7.455 -5.716 1.00 32.98 105 ARG A C 1
ATOM 749 O O . ARG A 1 93 ? 3.649 -7.039 -4.832 1.00 31.94 105 ARG A O 1
ATOM 757 N N . PRO A 1 94 ? 3.966 -7.540 -6.976 1.00 39.52 106 PRO A N 1
ATOM 758 C CA . PRO A 1 94 ? 2.629 -7.070 -7.349 1.00 41.76 106 PRO A CA 1
ATOM 759 C C . PRO A 1 94 ? 1.529 -8.027 -6.895 1.00 43.40 106 PRO A C 1
ATOM 760 O O . PRO A 1 94 ? 1.838 -9.098 -6.363 1.00 46.14 106 PRO A O 1
ATOM 764 N N . MET B 1 1 ? 18.830 -20.138 21.320 1.00 37.55 13 MET B N 1
ATOM 765 C CA . MET B 1 1 ? 18.681 -18.693 21.622 1.00 31.43 13 MET B CA 1
ATOM 766 C C . MET B 1 1 ? 17.360 -18.417 22.293 1.00 28.04 13 MET B C 1
ATOM 767 O O . MET B 1 1 ? 16.316 -18.624 21.675 1.00 30.02 13 MET B O 1
ATOM 769 N N . VAL B 1 2 ? 17.399 -18.041 23.569 1.00 22.20 14 VAL B N 1
ATOM 770 C CA . VAL B 1 2 ? 16.207 -17.519 24.237 1.00 17.54 14 VAL B CA 1
ATOM 771 C C . VAL B 1 2 ? 16.467 -16.140 24.836 1.00 17.11 14 VAL B C 1
ATOM 772 O O . VAL B 1 2 ? 17.396 -15.963 25.626 1.00 19.99 14 VAL B O 1
ATOM 776 N N . VAL B 1 3 ? 15.640 -15.156 24.471 1.00 17.60 15 VAL B N 1
ATOM 777 C CA . VAL B 1 3 ? 15.733 -13.813 25.065 1.00 16.74 15 VAL B CA 1
ATOM 778 C C . VAL B 1 3 ? 15.222 -13.864 26.497 1.00 17.85 15 VAL B C 1
ATOM 779 O O . VAL B 1 3 ? 14.116 -14.292 26.743 1.00 16.19 15 VAL B O 1
ATOM 783 N N . LYS B 1 4 ? 16.039 -13.445 27.456 1.00 17.86 16 LYS B N 1
ATOM 784 C CA . LYS B 1 4 ? 15.618 -13.554 28.847 1.00 18.41 16 LYS B CA 1
ATOM 785 C C . LYS B 1 4 ? 14.497 -12.575 29.180 1.00 17.87 16 LYS B C 1
ATOM 786 O O . LYS B 1 4 ? 14.418 -11.483 28.624 1.00 16.99 16 LYS B O 1
ATOM 792 N N . PHE B 1 5 ? 13.643 -12.979 30.108 1.00 17.09 17 PHE B N 1
ATOM 793 C CA . PHE B 1 5 ? 12.464 -12.190 30.450 1.00 18.04 17 PHE B CA 1
ATOM 794 C C . PHE B 1 5 ? 12.770 -10.717 30.734 1.00 18.78 17 PHE B C 1
ATOM 795 O O . PHE B 1 5 ? 12.073 -9.835 30.269 1.00 17.95 17 PHE B O 1
ATOM 803 N N . MET B 1 6 ? 13.790 -10.433 31.527 1.00 20.37 18 MET B N 1
ATOM 804 C CA . MET B 1 6 ? 14.025 -9.039 31.861 1.00 21.48 18 MET B CA 1
ATOM 805 C C . MET B 1 6 ? 14.390 -8.215 30.643 1.00 20.39 18 MET B C 1
ATOM 806 O O . MET B 1 6 ? 14.048 -7.042 30.575 1.00 21.54 18 MET B O 1
ATOM 811 N N . ASP B 1 7 ? 15.083 -8.820 29.678 1.00 19.95 19 ASP B N 1
ATOM 812 C CA . ASP B 1 7 ? 15.406 -8.128 28.430 1.00 20.29 19 ASP B CA 1
ATOM 813 C C . ASP B 1 7 ? 14.127 -7.935 27.635 1.00 19.56 19 ASP B C 1
ATOM 814 O O . ASP B 1 7 ? 13.917 -6.882 27.053 1.00 21.42 19 ASP B O 1
ATOM 819 N N . VAL B 1 8 ? 13.296 -8.971 27.571 1.00 18.18 20 VAL B N 1
ATOM 820 C CA . VAL B 1 8 ? 12.035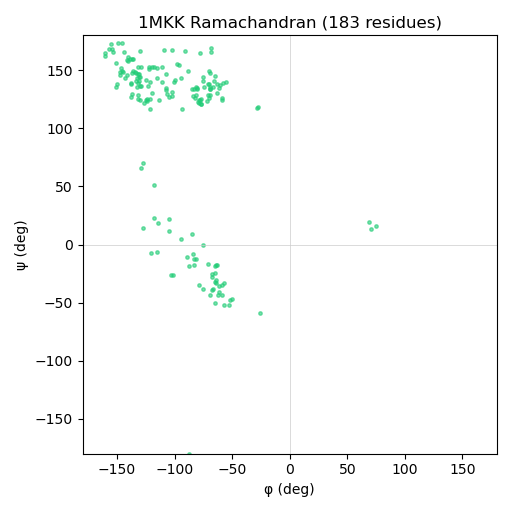 -8.869 26.835 1.00 19.29 20 VAL B CA 1
ATOM 821 C C . VAL B 1 8 ? 11.215 -7.723 27.396 1.00 18.47 20 VAL B C 1
ATOM 822 O O . VAL B 1 8 ? 10.743 -6.850 26.664 1.00 20.29 20 VAL B O 1
ATOM 826 N N . TYR B 1 9 ? 11.035 -7.732 28.708 1.00 17.99 21 TYR B N 1
ATOM 827 C CA . TYR B 1 9 ? 10.220 -6.705 29.339 1.00 20.31 21 TYR B CA 1
ATOM 828 C C . TYR B 1 9 ? 10.784 -5.308 29.067 1.00 22.47 21 TYR B C 1
ATOM 829 O O . TYR B 1 9 ? 10.048 -4.382 28.717 1.00 24.91 21 TYR B O 1
ATOM 838 N N . GLN B 1 10 ? 12.098 -5.159 29.180 1.00 22.96 22 GLN B N 1
ATOM 839 C CA . GLN B 1 10 ? 12.732 -3.866 28.954 1.00 26.79 22 GLN B CA 1
ATOM 840 C C . GLN B 1 10 ? 12.636 -3.426 27.502 1.00 24.94 22 GLN B C 1
ATOM 841 O O . GLN B 1 10 ? 12.397 -2.256 27.240 1.00 29.23 22 GLN B O 1
ATOM 847 N N . ARG B 1 11 ? 12.787 -4.358 26.566 1.00 25.96 23 ARG B N 1
ATOM 848 C CA . ARG B 1 11 ? 12.738 -4.052 25.131 1.00 25.93 23 ARG B CA 1
ATOM 849 C C . ARG B 1 11 ? 11.372 -3.623 24.657 1.00 25.05 23 ARG B C 1
ATOM 850 O O . ARG B 1 11 ? 11.256 -2.906 23.672 1.00 28.22 23 ARG B O 1
ATOM 858 N N . SER B 1 12 ? 10.338 -4.085 25.331 1.00 23.78 24 SER B N 1
ATOM 859 C CA . SER B 1 12 ? 8.993 -3.722 24.951 1.00 22.51 24 SER B CA 1
ATOM 860 C C . SER B 1 12 ? 8.589 -2.375 25.528 1.00 24.12 24 SER B C 1
ATOM 861 O O . SER B 1 12 ? 7.577 -1.827 25.099 1.00 24.00 24 SER B O 1
ATOM 864 N N . TYR B 1 13 ? 9.366 -1.834 26.473 1.00 23.37 25 TYR B N 1
ATOM 865 C CA . TYR B 1 13 ? 9.034 -0.563 27.080 1.00 21.28 25 TYR B CA 1
ATOM 866 C C . TYR B 1 13 ? 9.115 0.573 26.035 1.00 20.31 25 TYR B C 1
ATOM 867 O O . TYR B 1 13 ? 9.987 0.571 25.192 1.00 19.65 25 TYR B O 1
ATOM 876 N N . CYS B 1 14 ? 8.169 1.500 26.117 1.00 20.31 26 CYS B N 1
ATOM 877 C CA . CYS B 1 14 ? 8.085 2.703 25.292 1.00 18.38 26 CYS B CA 1
ATOM 878 C C . CYS B 1 14 ? 9.461 3.206 24.816 1.00 16.01 26 CYS B C 1
ATOM 879 O O . CYS B 1 14 ? 10.269 3.630 25.638 1.00 17.00 26 CYS B O 1
ATOM 884 N N . HIS B 1 15 ? 9.706 3.222 23.506 1.00 15.39 27 HIS B N 1
ATOM 885 C CA . HIS B 1 15 ? 11.007 3.638 22.987 1.00 14.60 27 HIS B CA 1
ATOM 886 C C . HIS B 1 15 ? 10.864 4.027 21.520 1.00 12.25 27 HIS B C 1
ATOM 887 O O . HIS B 1 15 ? 9.856 3.693 20.901 1.00 13.72 27 HIS B O 1
ATOM 894 N N . PRO B 1 16 ? 11.819 4.763 20.959 1.00 14.13 28 PRO B N 1
ATOM 895 C CA . PRO B 1 16 ? 11.734 5.095 19.544 1.00 13.17 28 PRO B CA 1
ATOM 896 C C . PRO B 1 16 ? 11.953 3.851 18.678 1.00 14.00 28 PRO B C 1
ATOM 897 O O . PRO B 1 16 ? 12.922 3.098 18.880 1.00 15.86 28 PRO B O 1
ATOM 901 N N . ILE B 1 17 ? 11.111 3.714 17.662 1.00 13.63 29 ILE B N 1
ATOM 902 C CA . ILE B 1 17 ? 11.129 2.571 16.751 1.00 14.28 29 ILE B CA 1
ATOM 903 C C . ILE B 1 17 ? 11.050 3.101 15.336 1.00 14.19 29 ILE B C 1
ATOM 904 O O . ILE B 1 17 ? 10.337 4.048 15.055 1.00 14.81 29 ILE B O 1
ATOM 909 N N . GLU B 1 18 ? 11.787 2.483 14.437 1.00 14.47 30 GLU B N 1
ATOM 910 C CA . GLU B 1 18 ? 11.710 2.819 13.021 1.00 14.34 30 GLU B CA 1
ATOM 911 C C . GLU B 1 18 ? 10.282 2.613 12.556 1.00 14.40 30 GLU B C 1
ATOM 912 O O . GLU B 1 18 ? 9.736 1.520 12.697 1.00 15.69 30 GLU B O 1
ATOM 918 N N . THR B 1 19 ? 9.693 3.662 11.984 1.00 13.74 31 THR B N 1
ATOM 919 C CA . THR B 1 19 ? 8.302 3.662 11.599 1.00 15.41 31 THR B CA 1
ATOM 920 C C . THR B 1 19 ? 8.148 4.292 10.224 1.00 14.23 31 THR B C 1
ATOM 921 O O . THR B 1 19 ? 8.637 5.390 9.998 1.00 15.47 31 THR B O 1
ATOM 925 N N . LEU B 1 20 ? 7.444 3.601 9.327 1.00 14.20 32 LEU B N 1
ATOM 926 C CA . LEU B 1 20 ? 7.184 4.181 8.023 1.00 14.65 32 LEU B CA 1
ATOM 927 C C . LEU B 1 20 ? 6.071 5.208 8.155 1.00 15.15 32 LEU B C 1
ATOM 928 O O . LEU B 1 20 ? 4.983 4.919 8.672 1.00 17.64 32 LEU B O 1
ATOM 933 N N . VAL B 1 21 ? 6.362 6.422 7.703 1.00 13.84 33 VAL B N 1
ATOM 934 C CA . VAL B 1 21 ? 5.439 7.539 7.836 1.00 15.62 33 VAL B CA 1
ATOM 935 C C . VAL B 1 21 ? 5.182 8.131 6.456 1.00 13.83 33 VAL B C 1
ATOM 936 O O . VAL B 1 21 ? 6.111 8.468 5.727 1.00 13.79 33 VAL B O 1
ATOM 940 N N . ASP B 1 22 ? 3.910 8.196 6.082 1.00 15.68 34 ASP B N 1
ATOM 941 C CA . ASP B 1 22 ? 3.511 8.793 4.822 1.00 15.83 34 ASP B CA 1
ATOM 942 C C . ASP B 1 22 ? 3.870 10.272 4.785 1.00 16.21 34 ASP B C 1
ATOM 943 O O . ASP B 1 22 ? 3.547 11.025 5.698 1.00 15.94 34 ASP B O 1
ATOM 952 N N . ILE B 1 23 ? 4.522 10.706 3.716 1.00 14.61 35 ILE B N 1
ATOM 953 C CA . ILE B 1 23 ? 4.928 12.095 3.621 1.00 14.48 35 ILE B CA 1
ATOM 954 C C . ILE B 1 23 ? 3.727 13.032 3.633 1.00 14.56 35 ILE B C 1
ATOM 955 O O . ILE B 1 23 ? 3.763 14.060 4.288 1.00 14.90 35 ILE B O 1
ATOM 960 N N . PHE B 1 24 ? 2.666 12.674 2.932 1.00 15.09 36 PHE B N 1
ATOM 961 C CA . PHE B 1 24 ? 1.476 13.519 2.953 1.00 16.67 36 PHE B CA 1
ATOM 962 C C . PHE B 1 24 ? 0.934 13.747 4.384 1.00 18.01 36 PHE B C 1
ATOM 963 O O . PHE B 1 24 ? 0.409 14.814 4.686 1.00 17.81 36 PHE B O 1
ATOM 971 N N . GLN B 1 25 ? 1.069 12.749 5.257 1.00 19.59 37 GLN B N 1
ATOM 972 C CA . GLN B 1 25 ? 0.639 12.894 6.647 1.00 20.74 37 GLN B CA 1
ATOM 973 C C . GLN B 1 25 ? 1.397 14.012 7.360 1.00 22.12 37 GLN B C 1
ATOM 974 O O . GLN B 1 25 ? 0.859 14.723 8.206 1.00 24.05 37 GLN B O 1
ATOM 980 N N . GLU B 1 26 ? 2.659 14.166 7.019 1.00 20.00 38 GLU B N 1
ATOM 981 C CA . GLU B 1 26 ? 3.504 15.182 7.624 1.00 20.49 38 GLU B CA 1
ATOM 982 C C . GLU B 1 26 ? 3.435 16.533 6.919 1.00 19.58 38 GLU B C 1
ATOM 983 O O . GLU B 1 26 ? 3.803 17.556 7.503 1.00 21.85 38 GLU B O 1
ATOM 989 N N . TYR B 1 27 ? 2.948 16.525 5.681 1.00 19.21 39 TYR B N 1
ATOM 990 C CA . TYR B 1 27 ? 2.834 17.720 4.841 1.00 19.23 39 TYR B CA 1
ATOM 991 C C . TYR B 1 27 ? 1.413 17.797 4.299 1.00 18.75 39 TYR B C 1
ATOM 992 O O . TYR B 1 27 ? 1.173 17.685 3.093 1.00 19.39 39 TYR B O 1
ATOM 1001 N N . PRO B 1 28 ? 0.472 17.999 5.210 1.00 20.80 40 PRO B N 1
ATOM 1002 C CA . PRO B 1 28 ? -0.945 17.952 4.856 1.00 21.34 40 PRO B CA 1
ATOM 1003 C C . PRO B 1 28 ? -1.393 19.053 3.879 1.00 22.62 40 PRO B C 1
ATOM 1004 O O . PRO B 1 28 ? -2.426 18.901 3.254 1.00 25.02 40 PRO B O 1
ATOM 1008 N N . ASP B 1 29 ? -0.624 20.128 3.747 1.00 23.13 41 ASP B N 1
ATOM 1009 C CA . ASP B 1 29 ? -0.980 21.178 2.804 1.00 24.41 41 ASP B CA 1
ATOM 1010 C C . ASP B 1 29 ? -0.479 20.883 1.389 1.00 24.59 41 ASP B C 1
ATOM 1011 O O . ASP B 1 29 ? -0.563 21.747 0.520 1.00 30.03 41 ASP B O 1
ATOM 1016 N N . GLU B 1 30 ? 0.037 19.681 1.147 1.00 19.94 42 GLU B N 1
ATOM 1017 C CA . GLU B 1 30 ? 0.537 19.301 -0.186 1.00 19.14 42 GLU B CA 1
ATOM 1018 C C . GLU B 1 30 ? -0.249 18.125 -0.757 1.00 19.39 42 GLU B C 1
ATOM 1019 O O . GLU B 1 30 ? 0.296 17.142 -1.223 1.00 18.36 42 GLU B O 1
ATOM 1025 N N . ILE B 1 31 ? -1.566 18.273 -0.751 1.00 20.92 43 ILE B N 1
ATOM 1026 C CA . ILE B 1 31 ? -2.461 17.217 -1.165 1.00 21.48 43 ILE B CA 1
ATOM 1027 C C . ILE B 1 31 ? -2.346 16.912 -2.659 1.00 19.83 43 ILE B C 1
ATOM 1028 O O . ILE B 1 31 ? -2.632 15.779 -3.065 1.00 23.34 43 ILE B O 1
ATOM 1033 N N . GLU B 1 32 ? -1.905 17.884 -3.465 1.00 22.13 44 GLU B N 1
ATOM 1034 C CA . GLU B 1 32 ? -1.830 17.690 -4.911 1.00 23.33 44 GLU B CA 1
ATOM 1035 C C . GLU B 1 32 ? -0.555 16.996 -5.387 1.00 23.38 44 GLU B C 1
ATOM 1036 O O . GLU B 1 32 ? -0.419 16.630 -6.543 1.00 24.73 44 GLU B O 1
ATOM 1042 N N . TYR B 1 33 ? 0.390 16.807 -4.491 1.00 18.77 45 TYR B N 1
ATOM 1043 C CA . TYR B 1 33 ? 1.669 16.229 -4.885 1.00 18.02 45 TYR B CA 1
ATOM 1044 C C . TYR B 1 33 ? 1.743 14.711 -4.839 1.00 18.07 45 TYR B C 1
ATOM 1045 O O . TYR B 1 33 ? 1.090 14.080 -4.008 1.00 21.63 45 TYR B O 1
ATOM 1054 N N . ILE B 1 34 ? 2.558 14.149 -5.729 1.00 18.19 46 ILE B N 1
ATOM 1055 C CA . ILE B 1 34 ? 2.992 12.758 -5.624 1.00 19.50 46 ILE B CA 1
ATOM 1056 C C . ILE B 1 34 ? 4.425 12.811 -5.083 1.00 18.65 46 ILE B C 1
ATOM 1057 O O . ILE B 1 34 ? 5.234 13.583 -5.582 1.00 18.35 46 ILE B O 1
ATOM 1062 N N . PHE B 1 35 ? 4.712 12.023 -4.057 1.00 16.87 47 PHE B N 1
ATOM 1063 C CA . PHE B 1 35 ? 6.053 11.965 -3.492 1.00 15.32 47 PHE B CA 1
ATOM 1064 C C . PHE B 1 35 ? 6.686 10.618 -3.785 1.00 14.87 47 PHE B C 1
ATOM 1065 O O . PHE B 1 35 ? 6.013 9.586 -3.712 1.00 16.08 47 PHE B O 1
ATOM 1073 N N . LYS B 1 36 ? 7.982 10.632 -4.113 1.00 16.06 48 LYS B N 1
ATOM 1074 C CA . LYS B 1 36 ? 8.762 9.399 -4.268 1.00 16.81 48 LYS B CA 1
ATOM 1075 C C . LYS B 1 36 ? 10.003 9.504 -3.382 1.00 15.68 48 LYS B C 1
ATOM 1076 O O . LYS B 1 36 ? 10.718 10.488 -3.473 1.00 15.75 48 LYS B O 1
ATOM 1082 N N . PRO B 1 37 ? 10.211 8.582 -2.450 1.00 14.53 49 PRO B N 1
ATOM 1083 C CA . PRO B 1 37 ? 9.248 7.549 -2.080 1.00 14.03 49 PRO B CA 1
ATOM 1084 C C . PRO B 1 37 ? 8.057 8.219 -1.389 1.00 13.44 49 PRO B C 1
ATOM 1085 O O . PRO B 1 37 ? 8.139 9.386 -1.016 1.00 14.96 4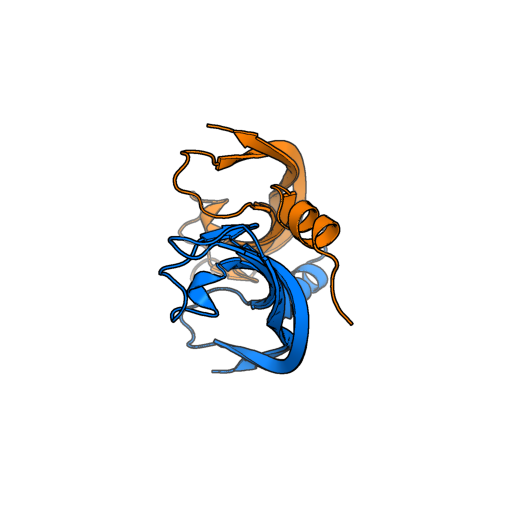9 PRO B O 1
ATOM 1089 N N . SER B 1 38 ? 6.951 7.503 -1.236 1.00 14.22 50 SER B N 1
ATOM 1090 C CA . SER B 1 38 ? 5.739 8.097 -0.689 1.00 13.75 50 SER B CA 1
ATOM 1091 C C . SER B 1 38 ? 5.743 8.132 0.830 1.00 13.11 50 SER B C 1
ATOM 1092 O O . SER B 1 38 ? 4.958 8.859 1.433 1.00 14.50 50 SER B O 1
ATOM 1095 N N . CYS B 1 39 ? 6.609 7.330 1.429 1.00 13.76 51 CYS B N 1
ATOM 1096 C CA . CYS B 1 39 ? 6.742 7.272 2.873 1.00 13.28 51 CYS B CA 1
ATOM 1097 C C . CYS B 1 39 ? 8.220 7.228 3.176 1.00 14.21 51 CYS B C 1
ATOM 1098 O O . CYS B 1 39 ? 9.033 6.879 2.318 1.00 14.34 51 CYS B O 1
ATOM 1101 N N . VAL B 1 40 ? 8.573 7.596 4.407 1.00 13.79 52 VAL B N 1
ATOM 1102 C CA . VAL B 1 40 ? 9.954 7.568 4.853 1.00 14.09 52 VAL B CA 1
ATOM 1103 C C . VAL B 1 40 ? 10.032 6.936 6.243 1.00 12.80 52 VAL B C 1
ATOM 1104 O O . VAL B 1 40 ? 9.101 7.059 7.045 1.00 13.56 52 VAL B O 1
ATOM 1108 N N . PRO B 1 41 ? 11.133 6.268 6.531 1.00 14.34 53 PRO B N 1
ATOM 1109 C CA . PRO B 1 41 ? 11.346 5.717 7.869 1.00 13.84 53 PRO B CA 1
ATOM 1110 C C . PRO B 1 41 ? 11.797 6.797 8.847 1.00 14.74 53 PRO B C 1
ATOM 1111 O O . PRO B 1 41 ? 12.778 7.496 8.570 1.00 15.68 53 PRO B O 1
ATOM 1115 N N . LEU B 1 42 ? 11.060 6.933 9.947 1.00 13.97 54 LEU B N 1
ATOM 1116 C CA . LEU B 1 42 ? 11.377 7.894 10.993 1.00 14.16 54 LEU B CA 1
ATOM 1117 C C . LEU B 1 42 ? 11.346 7.188 12.338 1.00 13.14 54 LEU B C 1
ATOM 1118 O O . LEU B 1 42 ? 10.523 6.304 12.560 1.00 14.10 54 LEU B O 1
ATOM 1123 N N . MET B 1 43 ? 12.196 7.623 13.257 1.00 13.81 55 MET B N 1
ATOM 1124 C CA . MET B 1 43 ? 12.154 7.095 14.605 1.00 14.22 55 MET B CA 1
ATOM 1125 C C . MET B 1 43 ? 10.971 7.739 15.329 1.00 13.94 55 MET B C 1
ATOM 1126 O O . MET B 1 43 ? 10.887 8.973 15.432 1.00 13.66 55 MET B O 1
ATOM 1131 N N . ARG B 1 44 ? 10.041 6.912 15.803 1.00 13.62 56 ARG B N 1
ATOM 1132 C CA . ARG B 1 44 ? 8.818 7.370 16.457 1.00 13.97 56 ARG B CA 1
ATOM 1133 C C . ARG B 1 44 ? 8.539 6.496 17.671 1.00 13.23 56 ARG B C 1
ATOM 1134 O O . ARG B 1 44 ? 8.695 5.271 17.633 1.00 14.88 56 ARG B O 1
ATOM 1142 N N . CYS B 1 45 ? 8.125 7.123 18.750 1.00 13.84 57 CYS B N 1
ATOM 1143 C CA . CYS B 1 45 ? 7.831 6.368 19.964 1.00 14.69 57 CYS B CA 1
ATOM 1144 C C . CYS B 1 45 ? 6.766 5.308 19.748 1.00 15.39 57 CYS B C 1
ATOM 1145 O O . CYS B 1 45 ? 5.748 5.555 19.083 1.00 18.18 57 CYS B O 1
ATOM 1148 N N . GLY B 1 46 ? 6.984 4.136 20.337 1.00 14.72 58 GLY B N 1
ATOM 1149 C CA . GLY B 1 46 ? 5.989 3.073 20.316 1.00 16.43 58 GLY B CA 1
ATOM 1150 C C . GLY B 1 46 ? 6.052 2.244 21.574 1.00 15.95 58 GLY B C 1
ATOM 1151 O O . GLY B 1 46 ? 7.116 2.050 22.119 1.00 15.66 58 GLY B O 1
ATOM 1152 N N . GLY B 1 47 ? 4.891 1.778 22.009 1.00 16.50 59 GLY B N 1
ATOM 1153 C CA . GLY B 1 47 ? 4.764 0.932 23.174 1.00 17.02 59 GLY B CA 1
ATOM 1154 C C . GLY B 1 47 ? 3.587 0.000 22.973 1.00 16.06 59 GLY B C 1
ATOM 1155 O O . GLY B 1 47 ? 2.812 0.141 22.030 1.00 18.31 59 GLY B O 1
ATOM 1156 N N . CYS B 1 48 ? 3.408 -0.931 23.896 1.00 18.16 60 CYS B N 1
ATOM 1157 C CA . CYS B 1 48 ? 2.326 -1.899 23.789 1.00 19.55 60 CYS B CA 1
ATOM 1158 C C . CYS B 1 48 ? 0.944 -1.287 24.024 1.00 21.08 60 CYS B C 1
ATOM 1159 O O . CYS B 1 48 ? 0.765 -0.471 24.925 1.00 21.15 60 CYS B O 1
ATOM 1162 N N . ALA B 1 49 ? -0.024 -1.691 23.204 1.00 23.94 61 ALA B N 1
ATOM 1163 C CA . ALA B 1 49 ? -1.415 -1.306 23.419 1.00 26.19 61 ALA B CA 1
ATOM 1164 C C . ALA B 1 49 ? -1.821 -1.849 24.774 1.00 26.15 61 ALA B C 1
ATOM 1165 O O . ALA B 1 49 ? -1.481 -2.962 25.121 1.00 27.48 61 ALA B O 1
ATOM 1167 N N . ASN B 1 50 ? -2.533 -1.051 25.562 1.00 30.91 62 ASN B N 1
ATOM 1168 C CA . ASN B 1 50 ? -2.933 -1.452 26.898 1.00 32.02 62 ASN B CA 1
ATOM 1169 C C . ASN B 1 50 ? -4.331 -0.910 27.216 1.00 35.49 62 ASN B C 1
ATOM 1170 O O . ASN B 1 50 ? -4.851 -0.041 26.510 1.00 34.55 62 ASN B O 1
ATOM 1175 N N . ASP B 1 51 ? -4.950 -1.436 28.263 1.00 39.43 63 ASP B N 1
ATOM 1176 C CA . ASP B 1 51 ? -6.263 -0.953 28.677 1.00 41.99 63 ASP B CA 1
ATOM 1177 C C . ASP B 1 51 ? -6.142 -0.095 29.930 1.00 42.63 63 ASP B C 1
ATOM 1178 O O . ASP B 1 51 ? -7.116 0.086 30.661 1.00 44.16 63 ASP B O 1
ATOM 1183 N N . GLU B 1 52 ? -4.948 0.438 30.171 1.00 41.56 64 GLU B N 1
ATOM 1184 C CA . GLU B 1 52 ? -4.686 1.245 31.358 1.00 40.84 64 GLU B CA 1
ATOM 1185 C C . GLU B 1 52 ? -4.605 2.740 31.059 1.00 37.23 64 GLU B C 1
ATOM 1186 O O . GLU B 1 52 ? -4.180 3.525 31.913 1.00 35.09 64 GLU B O 1
ATOM 1192 N N . GLY B 1 53 ? -5.020 3.124 29.855 1.00 34.11 65 GLY B N 1
ATOM 1193 C CA . GLY B 1 53 ? -5.041 4.516 29.450 1.00 33.12 65 GLY B CA 1
ATOM 1194 C C . GLY B 1 53 ? -3.673 5.153 29.272 1.00 32.19 65 GLY B C 1
ATOM 1195 O O . GLY B 1 53 ? -3.561 6.386 29.275 1.00 32.93 65 GLY B O 1
ATOM 1196 N N . LEU B 1 54 ? -2.633 4.338 29.112 1.00 30.90 66 LEU B N 1
ATOM 1197 C CA . LEU B 1 54 ? -1.287 4.873 28.909 1.00 30.37 66 LEU B CA 1
ATOM 1198 C C . LEU B 1 54 ? -0.935 4.977 27.442 1.00 28.10 66 LEU B C 1
ATOM 1199 O O . LEU B 1 54 ? -1.293 4.114 26.648 1.00 30.48 66 LEU B O 1
ATOM 1204 N N . GLU B 1 55 ? -0.212 6.037 27.095 1.00 27.77 67 GLU B N 1
ATOM 1205 C CA . GLU B 1 55 ? 0.263 6.236 25.738 1.00 27.79 67 GLU B CA 1
ATOM 1206 C C . GLU B 1 55 ? 1.750 6.528 25.813 1.00 25.14 67 GLU B C 1
ATOM 1207 O O . GLU B 1 55 ? 2.236 7.045 26.788 1.00 26.03 67 GLU B O 1
ATOM 1213 N N . CYS B 1 56 ? 2.459 6.191 24.756 1.00 22.50 68 CYS B N 1
ATOM 1214 C CA . CYS B 1 56 ? 3.893 6.387 24.658 1.00 22.01 68 CYS B CA 1
ATOM 1215 C C . CYS B 1 56 ? 4.114 7.699 23.988 1.00 22.68 68 CYS B C 1
ATOM 1216 O O . CYS B 1 56 ? 3.750 7.833 22.832 1.00 27.40 68 CYS B O 1
ATOM 1221 N N . VAL B 1 57 ? 4.735 8.646 24.692 1.00 21.69 69 VAL B N 1
ATOM 1222 C CA . VAL B 1 57 ? 4.901 9.984 24.165 1.00 22.32 69 VAL B CA 1
ATOM 1223 C C . VAL B 1 57 ? 6.363 10.409 24.095 1.00 17.42 69 VAL B C 1
ATOM 1224 O O . VAL B 1 57 ? 7.198 9.966 24.899 1.00 17.55 69 VAL B O 1
ATOM 1228 N N . PRO B 1 58 ? 6.685 11.274 23.143 1.00 16.75 70 PRO B N 1
ATOM 1229 C CA . PRO B 1 58 ? 8.053 11.7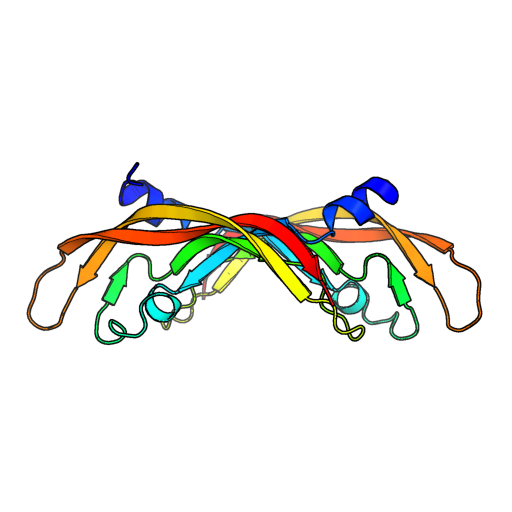36 23.026 1.00 15.05 70 PRO B CA 1
ATOM 1230 C C . PRO B 1 58 ? 8.398 12.750 24.092 1.00 16.06 70 PRO B C 1
ATOM 1231 O O . PRO B 1 58 ? 7.580 13.609 24.415 1.00 19.21 70 PRO B O 1
ATOM 1235 N N . THR B 1 59 ? 9.614 12.638 24.613 1.00 14.92 71 THR B N 1
ATOM 1236 C CA . THR B 1 59 ? 10.133 13.615 25.555 1.00 15.94 71 THR B CA 1
ATOM 1237 C C . THR B 1 59 ? 11.340 14.367 25.002 1.00 15.16 71 THR B C 1
ATOM 1238 O O . THR B 1 59 ? 11.823 15.295 25.629 1.00 17.12 71 THR B O 1
ATOM 1242 N N . GLU B 1 60 ? 11.830 13.970 23.834 1.00 14.69 72 GLU B N 1
ATOM 1243 C CA . GLU B 1 60 ? 12.878 14.703 23.131 1.00 14.44 72 GLU B CA 1
ATOM 1244 C C . GLU B 1 60 ? 12.640 14.425 21.650 1.00 13.86 72 GLU B C 1
ATOM 1245 O O . GLU B 1 60 ? 12.382 13.273 21.261 1.00 15.18 72 GLU B O 1
ATOM 1251 N N . GLU B 1 61 ? 12.721 15.478 20.844 1.00 13.25 73 GLU B N 1
ATOM 1252 C CA . GLU B 1 61 ? 12.472 15.417 19.414 1.00 14.61 73 GLU B CA 1
ATOM 1253 C C . GLU B 1 61 ? 13.520 16.209 18.656 1.00 13.50 73 GLU B C 1
ATOM 1254 O O . GL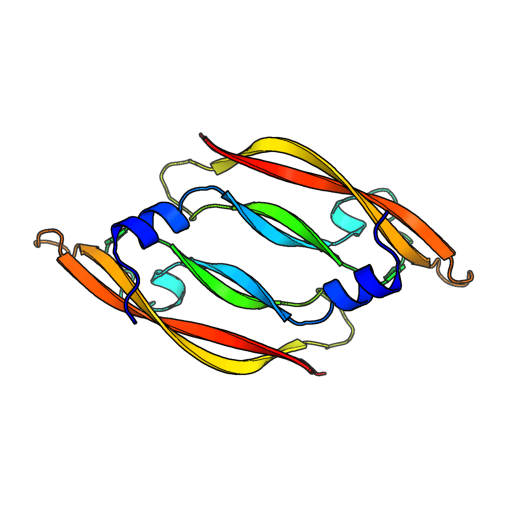U B 1 61 ? 14.143 17.114 19.208 1.00 15.33 73 GLU B O 1
ATOM 1260 N N . SER B 1 62 ? 13.644 15.884 17.373 1.00 14.91 74 SER B N 1
ATOM 1261 C CA . SER B 1 62 ? 14.590 16.520 16.489 1.00 14.70 74 SER B CA 1
ATOM 1262 C C . SER B 1 62 ? 14.069 16.373 15.069 1.00 14.67 74 SER B C 1
ATOM 1263 O O . SER B 1 62 ? 13.073 15.707 14.835 1.00 16.66 74 SER B O 1
ATOM 1266 N N . ASN B 1 63 ? 14.730 17.034 14.138 1.00 16.99 75 ASN B N 1
ATOM 1267 C CA . ASN B 1 63 ? 14.311 16.965 12.758 1.00 17.41 75 ASN B CA 1
ATOM 1268 C C . ASN B 1 63 ? 15.377 16.293 11.899 1.00 16.70 75 ASN B C 1
ATOM 1269 O O . ASN B 1 63 ? 16.566 16.323 12.198 1.00 21.28 75 ASN B O 1
ATOM 1274 N N . ILE B 1 64 ? 14.926 15.666 10.829 1.00 15.70 76 ILE B N 1
ATOM 1275 C CA . ILE B 1 64 ? 15.813 15.107 9.837 1.00 15.83 76 ILE B CA 1
ATOM 1276 C C . ILE B 1 64 ? 15.347 15.626 8.485 1.00 14.44 76 ILE B C 1
ATOM 1277 O O . ILE B 1 64 ? 14.155 15.647 8.196 1.00 14.76 76 ILE B O 1
ATOM 1282 N N . THR B 1 65 ? 16.291 16.034 7.657 1.00 17.06 77 THR B N 1
ATOM 1283 C CA . THR B 1 65 ? 15.962 16.556 6.343 1.00 15.30 77 THR B CA 1
ATOM 1284 C C . THR B 1 65 ? 16.359 15.524 5.284 1.00 14.50 77 THR B C 1
ATOM 1285 O O . THR B 1 65 ? 17.438 14.950 5.351 1.00 16.53 77 THR B O 1
ATOM 1289 N N . MET B 1 66 ? 15.433 15.276 4.353 1.00 14.22 78 MET B N 1
ATOM 1290 C CA . MET B 1 66 ? 15.649 14.296 3.308 1.00 14.63 78 MET B CA 1
ATOM 1291 C C . MET B 1 66 ? 15.324 14.899 1.950 1.00 13.03 78 MET B C 1
ATOM 1292 O O . MET B 1 66 ? 14.383 15.678 1.815 1.00 14.53 78 MET B O 1
ATOM 1297 N N . GLN B 1 67 ? 16.095 14.514 0.928 1.00 13.70 79 GLN B N 1
ATOM 1298 C CA . GLN B 1 67 ? 15.754 14.855 -0.461 1.00 13.89 79 GLN B CA 1
ATOM 1299 C C . GLN B 1 67 ? 14.642 13.922 -0.914 1.00 13.99 79 GLN B C 1
ATOM 1300 O O . GLN B 1 67 ? 14.820 12.700 -0.933 1.00 14.30 79 GLN B O 1
ATOM 1306 N N . ILE B 1 68 ? 13.504 14.509 -1.297 1.00 13.17 80 ILE B N 1
ATOM 1307 C CA . ILE B 1 68 ? 12.334 13.781 -1.750 1.00 12.51 80 ILE B CA 1
ATOM 1308 C C . ILE B 1 68 ? 11.964 14.221 -3.163 1.00 13.21 80 ILE B C 1
ATOM 1309 O O . ILE B 1 68 ? 12.032 15.396 -3.478 1.00 13.66 80 ILE B O 1
ATOM 1314 N N . MET B 1 69 ? 11.569 13.271 -4.003 1.00 13.96 81 MET B N 1
ATOM 1315 C CA . MET B 1 69 ? 11.090 13.625 -5.327 1.00 14.35 81 MET B CA 1
ATOM 1316 C C . MET B 1 69 ? 9.636 14.060 -5.195 1.00 14.13 81 MET B C 1
ATOM 1317 O O . MET B 1 69 ? 8.813 13.367 -4.595 1.00 15.20 81 MET B O 1
ATOM 1322 N N . ARG B 1 70 ? 9.345 15.224 -5.753 1.00 15.10 82 ARG B N 1
ATOM 1323 C CA . ARG B 1 70 ? 8.065 15.894 -5.608 1.00 16.89 82 ARG B CA 1
ATOM 1324 C C . ARG B 1 70 ? 7.524 16.130 -7.015 1.00 18.16 82 ARG B C 1
ATOM 1325 O O . ARG B 1 70 ? 8.200 16.736 -7.846 1.00 19.85 82 ARG B O 1
ATOM 1333 N N . ILE B 1 71 ? 6.328 15.626 -7.291 1.00 18.54 83 ILE B N 1
ATOM 1334 C CA . ILE B 1 71 ? 5.775 15.712 -8.632 1.00 22.24 83 ILE B CA 1
ATOM 1335 C C . ILE B 1 71 ? 4.346 16.212 -8.655 1.00 25.25 83 ILE B C 1
ATOM 1336 O O . ILE B 1 71 ? 3.504 15.680 -7.948 1.00 21.71 83 ILE B O 1
ATOM 1341 N N . LYS B 1 72 ? 4.087 17.225 -9.479 1.00 28.76 84 LYS B N 1
ATOM 1342 C CA . LYS B 1 72 ? 2.729 17.718 -9.721 1.00 34.28 84 LYS B CA 1
ATOM 1343 C C . LYS B 1 72 ? 2.182 17.075 -11.001 1.00 38.07 84 LYS B C 1
ATOM 1344 O O . LYS B 1 72 ? 2.950 16.705 -11.895 1.00 32.33 84 LYS B O 1
ATOM 1350 N N . PRO B 1 73 ? 0.851 16.984 -11.087 1.00 41.47 85 PRO B N 1
ATOM 1351 C CA . PRO B 1 73 ? 0.137 16.291 -12.166 1.00 44.91 85 PRO B CA 1
ATOM 1352 C C . PRO B 1 73 ? 0.821 16.161 -13.532 1.00 45.95 85 PRO B C 1
ATOM 1353 O O . PRO B 1 73 ? 1.002 15.037 -13.985 1.00 49.73 85 PRO B O 1
ATOM 1357 N N . HIS B 1 74 ? 1.175 17.262 -14.180 1.00 45.89 86 HIS B N 1
ATOM 1358 C CA . HIS B 1 74 ? 1.825 17.188 -15.493 1.00 46.04 86 HIS B CA 1
ATOM 1359 C C . HIS B 1 74 ? 3.123 17.986 -15.512 1.00 43.78 86 HIS B C 1
ATOM 1360 O O . HIS B 1 74 ? 3.673 18.264 -16.579 1.00 44.08 86 HIS B O 1
ATOM 1367 N N . GLN B 1 75 ? 3.607 18.348 -14.328 1.00 40.39 87 GLN B N 1
ATOM 1368 C CA . GLN B 1 75 ? 4.847 19.105 -14.196 1.00 39.38 87 GLN B CA 1
ATOM 1369 C C . GLN B 1 75 ? 6.008 18.126 -14.057 1.00 37.01 87 GLN B C 1
ATOM 1370 O O . GLN B 1 75 ? 5.788 16.929 -13.859 1.00 38.32 87 GLN B O 1
ATOM 1376 N N . GLY B 1 76 ? 7.237 18.606 -14.202 1.00 35.18 88 GLY B N 1
ATOM 1377 C CA . GLY B 1 76 ? 8.393 17.722 -14.149 1.00 32.24 88 GLY B CA 1
ATOM 1378 C C . GLY B 1 76 ? 8.764 17.321 -12.727 1.00 28.21 88 GLY B C 1
ATOM 1379 O O . GLY B 1 76 ? 8.318 17.945 -11.781 1.00 30.08 88 GLY B O 1
ATOM 1380 N N . GLN B 1 77 ? 9.598 16.294 -12.590 1.00 25.43 89 GLN B N 1
ATOM 1381 C CA . GLN B 1 77 ? 10.061 15.853 -11.271 1.00 23.68 89 GLN B CA 1
ATOM 1382 C C . GLN B 1 77 ? 10.995 16.888 -10.646 1.00 20.95 89 GLN B C 1
ATOM 1383 O O . GLN B 1 77 ? 11.945 17.321 -11.287 1.00 23.70 89 GLN B O 1
ATOM 1389 N N . HIS B 1 78 ? 10.721 17.288 -9.410 1.00 17.85 90 HIS B N 1
ATOM 1390 C CA . HIS B 1 78 ? 11.642 18.109 -8.650 1.00 15.79 90 HIS B CA 1
ATOM 1391 C C . HIS B 1 78 ? 12.190 17.269 -7.526 1.00 15.06 90 HIS B C 1
ATOM 1392 O O . HIS B 1 78 ? 11.532 16.334 -7.096 1.00 18.21 90 HIS B O 1
ATOM 1399 N N . ILE B 1 79 ? 13.388 17.587 -7.068 1.00 15.50 91 ILE B N 1
ATOM 1400 C CA . ILE B 1 79 ? 13.945 16.972 -5.880 1.00 14.71 91 ILE B CA 1
ATOM 1401 C C . ILE B 1 79 ? 14.040 18.113 -4.864 1.00 14.51 91 ILE B C 1
ATOM 1402 O O . ILE B 1 79 ? 14.615 19.151 -5.154 1.00 15.85 91 ILE B O 1
ATOM 1407 N N . GLY B 1 80 ? 13.437 17.934 -3.694 1.00 14.00 92 GLY B N 1
ATOM 1408 C CA . GLY B 1 80 ? 13.424 18.979 -2.700 1.00 14.45 92 GLY B CA 1
ATOM 1409 C C . GLY B 1 80 ? 13.688 18.473 -1.306 1.00 14.06 92 GLY B C 1
ATOM 1410 O O . GLY B 1 80 ? 13.341 17.351 -0.962 1.00 14.76 92 GLY B O 1
ATOM 1411 N N . GLU B 1 81 ? 14.331 19.324 -0.526 1.00 15.17 93 GLU B N 1
ATOM 1412 C CA . GLU B 1 81 ? 14.552 19.033 0.874 1.00 16.51 93 GLU B CA 1
ATOM 1413 C C . GLU B 1 81 ? 13.235 19.135 1.631 1.00 17.38 93 GLU B C 1
ATOM 1414 O O . GLU B 1 81 ? 12.512 20.121 1.542 1.00 19.96 93 GLU B O 1
ATOM 1420 N N . MET B 1 82 ? 12.927 18.091 2.382 1.00 14.31 94 MET B N 1
ATOM 1421 C CA . MET B 1 82 ? 11.749 18.071 3.254 1.00 15.08 94 MET B CA 1
ATOM 1422 C C . MET B 1 82 ? 12.206 17.626 4.636 1.00 14.47 94 MET B C 1
ATOM 1423 O O . MET B 1 82 ? 12.986 16.705 4.777 1.00 14.32 94 MET B O 1
ATOM 1428 N N . SER B 1 83 ? 11.694 18.311 5.639 1.00 15.80 95 SER B N 1
ATOM 1429 C CA . SER B 1 83 ? 12.041 18.054 7.038 1.00 15.26 95 SER B CA 1
ATOM 1430 C C . SER B 1 83 ? 10.975 17.231 7.730 1.00 13.89 95 SER B C 1
ATOM 1431 O O . SER B 1 83 ? 9.795 17.424 7.502 1.00 15.70 95 SER B O 1
ATOM 1436 N N . PHE B 1 84 ? 11.416 16.293 8.561 1.00 14.03 96 PHE B N 1
ATOM 1437 C CA . PHE B 1 84 ? 10.530 15.383 9.262 1.00 13.61 96 PHE B CA 1
ATOM 1438 C C . PHE B 1 84 ? 10.896 15.289 10.734 1.00 13.52 96 PHE B C 1
ATOM 1439 O O . PHE B 1 84 ? 12.087 15.275 11.087 1.00 15.53 96 PHE B O 1
ATOM 1447 N N . LEU B 1 85 ? 9.872 15.175 11.559 1.00 14.22 97 LEU B N 1
ATOM 1448 C CA . LEU B 1 85 ? 10.079 15.051 12.987 1.00 14.30 97 LEU B CA 1
ATOM 1449 C C . LEU B 1 85 ? 10.450 13.621 13.386 1.00 13.40 97 LEU B C 1
ATOM 1450 O O . LEU B 1 85 ? 9.811 12.684 12.937 1.00 14.27 97 LEU B O 1
ATOM 1455 N N . GLN B 1 86 ? 11.477 13.493 14.234 1.00 12.81 98 GLN B N 1
ATOM 1456 C CA . GLN B 1 86 ? 11.861 12.225 14.839 1.00 13.20 98 GLN B CA 1
ATOM 1457 C C . GLN B 1 86 ? 11.824 12.334 16.356 1.00 13.24 98 GLN B C 1
ATOM 1458 O O . GLN B 1 86 ? 11.925 13.422 16.917 1.00 14.17 98 GLN B O 1
ATOM 1464 N N . HIS B 1 87 ? 11.594 11.193 16.988 1.00 13.53 99 HIS B N 1
ATOM 1465 C CA . HIS B 1 87 ? 11.584 11.079 18.437 1.00 13.09 99 HIS B CA 1
ATOM 1466 C C . HIS B 1 87 ? 12.886 10.466 18.918 1.00 14.47 99 HIS B C 1
ATOM 1467 O O . HIS B 1 87 ? 13.275 9.403 18.458 1.00 15.58 99 HIS B O 1
ATOM 1474 N N . ASN B 1 88 ? 13.534 11.139 19.871 1.00 15.20 100 ASN B N 1
ATOM 1475 C CA . ASN B 1 88 ? 14.814 10.678 20.397 1.00 16.03 100 ASN B CA 1
ATOM 1476 C C . ASN B 1 88 ? 14.694 9.981 21.748 1.00 15.60 100 ASN B C 1
ATOM 1477 O O . ASN B 1 88 ? 15.516 9.152 22.083 1.00 18.62 100 ASN B O 1
ATOM 1482 N N . LYS B 1 89 ? 13.663 10.334 22.507 1.00 15.35 101 LYS B N 1
ATOM 1483 C CA . LYS B 1 89 ? 13.392 9.743 23.809 1.00 16.55 101 LYS B CA 1
ATOM 1484 C C . LYS B 1 89 ? 11.887 9.684 24.010 1.00 15.78 101 LYS B C 1
ATOM 1485 O O . LYS B 1 89 ? 11.182 10.542 23.494 1.00 15.91 101 LYS B O 1
ATOM 1491 N N . CYS B 1 90 ? 11.426 8.708 24.799 1.00 16.71 102 CYS B N 1
ATOM 1492 C CA . CYS B 1 90 ? 10.012 8.478 25.024 1.00 17.63 102 CYS B CA 1
ATOM 1493 C C . CYS B 1 90 ? 9.739 8.112 26.472 1.00 18.87 102 CYS B C 1
ATOM 1494 O O . CYS B 1 90 ? 10.621 7.600 27.125 1.00 21.43 102 CYS B O 1
ATOM 1497 N N . GLU B 1 91 ? 8.498 8.325 26.912 1.00 17.84 103 GLU B N 1
ATOM 1498 C CA . GLU B 1 91 ? 8.013 7.877 28.216 1.00 20.69 103 GLU B CA 1
ATOM 1499 C C . GLU B 1 91 ? 6.543 7.471 28.110 1.00 18.68 103 GLU B C 1
ATOM 1500 O O . GLU B 1 91 ? 5.814 8.020 27.319 1.00 20.17 103 GLU B O 1
ATOM 1506 N N . ALA B 1 92 ? 6.105 6.499 28.915 1.00 23.46 104 ALA B N 1
ATOM 1507 C CA . ALA B 1 92 ? 4.677 6.143 28.973 1.00 23.86 104 ALA B CA 1
ATOM 1508 C C . ALA B 1 92 ? 3.945 7.149 29.876 1.00 24.06 104 ALA B C 1
ATOM 1509 O O . ALA B 1 92 ? 4.452 7.468 30.936 1.00 31.54 104 ALA B O 1
ATOM 1511 N N . ARG B 1 93 ? 2.783 7.644 29.443 1.00 25.15 105 ARG B N 1
ATOM 1512 C CA . ARG B 1 93 ? 1.990 8.629 30.197 1.00 27.83 105 ARG B CA 1
ATOM 1513 C C . ARG B 1 93 ? 0.490 8.523 29.934 1.00 28.48 105 ARG B C 1
ATOM 1514 O O . ARG B 1 93 ? 0.094 8.072 28.877 1.00 27.10 105 ARG B O 1
ATOM 1522 N N . PRO B 1 94 ? -0.348 8.985 30.871 1.00 31.30 106 PRO B N 1
ATOM 1523 C CA . PRO B 1 94 ?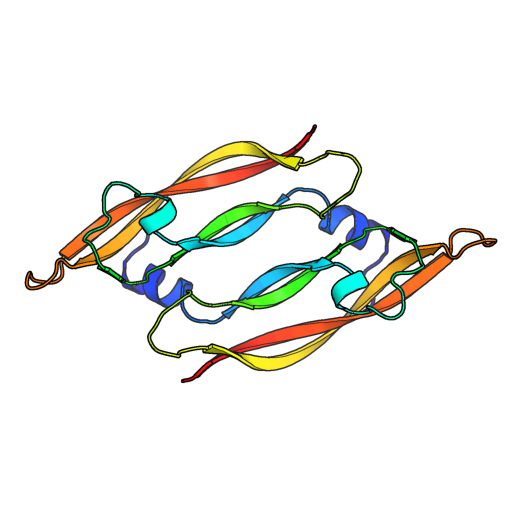 -1.797 9.005 30.649 1.00 32.47 106 PRO B CA 1
ATOM 1524 C C . PRO B 1 94 ? -2.233 9.915 29.499 1.00 33.25 106 PRO B C 1
ATOM 1525 O O . PRO B 1 94 ? -3.079 9.457 28.710 1.00 34.83 106 PRO B O 1
#

InterPro domains:
  IPR000072 PDGF/VEGF domain [PF00341] (232-310)
  IPR000072 PDGF/VEGF domain [PS50278] (219-315)
  IPR000072 PDGF/VEGF domain [SM00141] (230-312)
  IPR000072 PDGF/VEGF domain [cd00135] (230-313)
  IPR023581 Platelet-derived growth factor, conserved site [PS00249] (255-267)
  IPR027928 Vascular endothelial growth factor, heparin-binding domain [PF14554] (346-395)
  IPR029034 Cystine-knot cytokine [G3DSA:2.10.90.10] (215-327)
  IPR029034 Cystine-knot cytokine [SSF57501] (216-314)
  IPR036841 Vascular endothelial growth factor, heparin-binding domain superfamily [G3DSA:2.10.160.10] (342-395)
  IPR036841 Vascular endothelial growth factor, heparin-binding domain superfamily [SSF57593] (343-395)
  IPR050507 Platelet-derived/Vascular endothelial growth factor [PTHR12025] (154-395)

Sequence (187 aa):
VVKFMDVYQRSYCHPIETLVDIFQEYPDEIEYIFKPSCVPLMRCGGCANDEGLECVPTEESNITMQIMRIKPHQGQHIGEMSFLQHNKCEARPMVVKFMDVYQRSYCHPIETLVDIFQEYPDEIEYIFKPSCVPLMRCGGCANDEGLECVPTEESNITMQIMRIKPHQGQHIGEMSFLQHNKCEARP

Secondary structure (DSSP, 8-state):
-B-HHHHHHHHSSEEEEEEEEHHHH-GGGTTSEEESSEEEEEEEE----SS--EEEEEEEEEEEEEEEEE-TTS--EEEEEEEEEEEEEEEE-/-EE-HHHHHHHHSSEEEEEEEEHHHH-TT-TT-EEESSEEEEEEEE----SS--EEEEEEEEEEEEEEEEE-TTSPPEEEEEEEEEEEEEEEE-

GO terms:
  GO:0005912 adherens junction (C, IDA)
  GO:0043117 positive regulation of vascular permeability (P, IDA)
  GO:2000048 negative regulation of cell-cell adhesion mediated by cadherin (P, IDA)
  GO:1903141 negative regulation of establishment of endothelial barrier (P, IDA)
  GO:1903392 negative regulation of adherens junction organization (P, IDA)
  GO:0038084 vascular endothelial growth factor signaling pathway (P, IMP)
  GO:0010629 negative regulation of gene expression (P, IMP)
  GO:1905604 negative regulation of blood-brain barrier permeability (P, IMP)
  GO:1903589 positive regulation of blood vessel endothelial cell proliferation involved in sprouting angiogenesis (P, IMP)
  GO:0001938 positive regulation of endothelial cell proliferation (P, IDA)
  GO:0141151 negative regulation of nitric oxide-cGMP mediated signal transduction (P, IDA)
  GO:0071456 cellular response to hypoxia (P, IDA)
  GO:0030224 monocyte differentiation (P, IDA)
  GO:0030225 macrophage differentiation (P, IDA)
  GO:0001525 angiogenesis (P, IDA)
  GO:0001934 positive regulation of protein phosphorylation (P, IDA)
  GO:0035148 tube formation (P, IDA)
  GO:0045766 positive regulation of angiogenesis (P, IDA)
  GO:0010595 positive regulation of endothelial cell migration (P, IDA)
  GO:0031334 positive regulation of protein-containing complex assembly (P, IDA)

Solvent-accessible surface area: 11404 Å² total; per-residue (Å²): 105,18,153,20,133,53,2,100,132,106,6,114,9,44,32,10,48,50,45,5,57,0,65,118,49,72,82,144,35,121,122,48,99,8,76,10,38,1,0,22,1,73,37,24,17,29,30,81,64,155,143,56,81,98,34,25,45,68,75,86,46,111,35,28,6,59,2,24,70,42,60,65,193,86,48,113,100,92,35,116,23,47,4,69,28,24,69,118,18,66,39,103,134,136,64,23,122,28,115,45,2,114,121,124,6,122,10,45,32,11,50,51,46,7,60,0,87,118,51,58,86,140,34,142,101,43,99,13,69,10,44,2,0,21,2,74,36,24,16,29,29,76,64,155,142,56,74,103,32,28,45,56,82,87,47,107,41,41,4,56,0,20,43,30,64,96,183,105,52,123,120,80,19,116,5,47,3,67,31,24,73,126,16,78,41,106,135

Nearest PDB structures (foldseek):
  1mkk-assembly1_A  TM=1.011E+00  e=6.098E-17  Homo sapiens
  6v7k-assembly1_B  TM=9.218E-01  e=1.788E-15  Homo sapiens
  1mjv-assembly1_B  TM=9.014E-01  e=1.418E-14  Homo sapiens
  1mkg-assembly3_D  TM=8.873E-01  e=1.967E-14  Homo sapiens
  6d3o-assembly1_A  TM=8.999E-01  e=2.316E-14  Homo sapiens

Radius of gyration: 19.23 Å; Cα contacts (8 Å, |Δi|>4): 447; chains: 2; bounding box: 28×41×55 Å

B-factor: mean 23.64, std 9.25, range [12.25, 73.89]